Protein AF-A0A1X6P907-F1 (afdb_monomer)

Sequence (282 aa):
MAACKEQLAASRLSLNGIRALQAVAQQEHYPLGRALQRWLSCRLVERLKMCPPSELNKARGSASQAESRTKVTLTIDMVTDKGALDELVQMQSLAYDVPATSSRGKALRTVQFHSPDLLLQALGMAAPLRNWCLSRRFARKDGSTPARVLLEWLCDDQGSTWYVLRRHPTGELVDVAVREDEVFDPLCHAYAHPLVRKTIPVASLLRLMPACPASLRWCPAGVTGILAFDERHTCGKLTLTLPCCVVELATNEVLGLVEAAVDGPVEGAPDSGVSGVVRGGQ

Radius of gyration: 25.06 Å; Cα contacts (8 Å, |Δi|>4): 424; chains: 1; bounding box: 84×68×62 Å

pLDDT: mean 78.09, std 18.72, range [28.62, 97.0]

Secondary structure (DSSP, 8-state):
-HHHHHHHHHHHHHHHHHHHHHHHHHHTSSHHHHHHHHHHHHHHHHHHHSPPPPSTTT-TTSS--S----EEEEEEEEEEEHHHHHHHHHHTT----S-PBPTTSPBPEEEEESSHHHHHHHTT--HHHHHHHHEEE---TTS---EEE--EEEE-TTS-EEEEEEE-TTSSEEEEEE-S---EETTTTEESS--EEEEEEGGG-TT--SS-SEEEEEEE-TT-SS--SSGGG-EEEEEEEEEEEEESSSHHHHHHHHHHHHS-------------------

Nearest PDB structures (foldseek):
  6iez-assembly1_A  TM=1.932E-01  e=4.487E-01  Homo sapiens
  5zyk-assembly1_A  TM=1.519E-01  e=1.889E-01  Homo sapiens
  5zyh-assembly1_A  TM=1.672E-01  e=4.487E-01  Homo sapiens
  2e3r-assembly2_B  TM=1.373E-01  e=1.129E+00  Homo sapiens
  1yox-assembly2_D  TM=2.415E-01  e=6.366E+00  Pseudomonas aeruginosa PAO1

Structure (mmCIF, N/CA/C/O backbone):
data_AF-A0A1X6P907-F1
#
_entry.id   AF-A0A1X6P907-F1
#
loop_
_atom_site.group_PDB
_atom_site.id
_atom_site.type_symbol
_atom_site.label_atom_id
_atom_site.label_alt_id
_atom_site.label_comp_id
_atom_site.label_asym_id
_atom_site.label_entity_id
_atom_site.label_seq_id
_atom_site.pdbx_PDB_ins_code
_atom_site.Cartn_x
_atom_site.Cartn_y
_atom_site.Cartn_z
_atom_site.occupancy
_atom_site.B_iso_or_equiv
_atom_site.auth_seq_id
_atom_site.auth_comp_id
_atom_site.auth_asym_id
_atom_site.auth_atom_id
_atom_site.pdbx_PDB_model_num
ATOM 1 N N . MET A 1 1 ? 60.142 -25.101 -4.392 1.00 56.34 1 MET A N 1
ATOM 2 C CA . MET A 1 1 ? 58.838 -25.117 -3.680 1.00 56.34 1 MET A CA 1
ATOM 3 C C . MET A 1 1 ? 58.289 -23.727 -3.337 1.00 56.34 1 MET A C 1
ATOM 5 O O . MET A 1 1 ? 57.078 -23.571 -3.398 1.00 56.34 1 MET A O 1
ATOM 9 N N . ALA A 1 2 ? 59.118 -22.725 -3.010 1.00 64.81 2 ALA A N 1
ATOM 10 C CA . ALA A 1 2 ? 58.644 -21.368 -2.689 1.00 64.81 2 ALA A CA 1
ATOM 11 C C . ALA A 1 2 ? 57.946 -20.656 -3.871 1.00 64.81 2 ALA A C 1
ATOM 13 O O . ALA A 1 2 ? 56.812 -20.217 -3.720 1.00 64.81 2 ALA A O 1
ATOM 14 N N . ALA A 1 3 ? 58.550 -20.676 -5.066 1.00 62.56 3 ALA A N 1
ATOM 15 C CA . ALA A 1 3 ? 57.991 -20.041 -6.268 1.00 62.56 3 ALA A CA 1
ATOM 16 C C . ALA A 1 3 ? 56.593 -20.568 -6.662 1.00 62.56 3 ALA A C 1
ATOM 18 O O . ALA A 1 3 ? 55.715 -19.807 -7.045 1.00 62.56 3 ALA A O 1
ATOM 19 N N . CYS A 1 4 ? 56.338 -21.870 -6.487 1.00 63.19 4 CYS A N 1
ATOM 20 C CA . CYS A 1 4 ? 55.032 -22.471 -6.783 1.00 63.19 4 CYS A CA 1
ATOM 21 C C . CYS A 1 4 ? 53.936 -21.991 -5.809 1.00 63.19 4 CYS A C 1
ATOM 23 O O . CYS A 1 4 ? 52.797 -21.765 -6.214 1.00 63.19 4 CYS A O 1
ATOM 25 N N . LYS A 1 5 ? 54.279 -21.766 -4.530 1.00 66.75 5 LYS A N 1
ATOM 26 C CA . LYS A 1 5 ? 53.340 -21.213 -3.539 1.00 66.75 5 LYS A CA 1
ATOM 27 C C . LYS A 1 5 ? 53.005 -19.751 -3.831 1.00 66.75 5 LYS A C 1
ATOM 29 O O . LYS A 1 5 ? 51.851 -19.356 -3.696 1.00 66.75 5 LYS A O 1
ATOM 34 N N . GLU A 1 6 ? 53.991 -18.978 -4.268 1.00 72.88 6 GLU A N 1
ATOM 35 C CA . GLU A 1 6 ? 53.828 -17.572 -4.643 1.00 72.88 6 GLU A CA 1
ATOM 36 C C . GLU A 1 6 ? 52.946 -17.420 -5.892 1.00 72.88 6 GLU A C 1
ATOM 38 O O . GLU A 1 6 ? 52.008 -16.625 -5.911 1.00 72.88 6 GLU A O 1
ATOM 43 N N . GLN A 1 7 ? 53.141 -18.288 -6.886 1.00 67.56 7 GLN A N 1
ATOM 44 C CA . GLN A 1 7 ? 52.348 -18.309 -8.117 1.00 67.56 7 GLN A CA 1
ATOM 45 C C . GLN A 1 7 ? 50.889 -18.750 -7.876 1.00 67.56 7 GLN A C 1
ATOM 47 O O . GLN A 1 7 ? 49.958 -18.211 -8.484 1.00 67.56 7 GLN A O 1
ATOM 52 N N . LEU A 1 8 ? 50.657 -19.667 -6.928 1.00 68.75 8 LEU A N 1
ATOM 53 C CA . LEU A 1 8 ? 49.311 -20.037 -6.471 1.00 68.75 8 LEU A CA 1
ATOM 54 C C . LEU A 1 8 ? 48.635 -18.916 -5.663 1.00 68.75 8 LEU A C 1
ATOM 56 O O . LEU A 1 8 ? 47.430 -18.703 -5.811 1.00 68.75 8 LEU A O 1
ATOM 60 N N . ALA A 1 9 ? 49.383 -18.181 -4.836 1.00 69.38 9 ALA A N 1
ATOM 61 C CA . ALA A 1 9 ? 48.865 -17.027 -4.100 1.00 69.38 9 ALA A CA 1
ATOM 62 C C . ALA A 1 9 ? 48.476 -15.878 -5.048 1.00 69.38 9 ALA A C 1
ATOM 64 O O . ALA A 1 9 ? 47.371 -15.346 -4.940 1.00 69.38 9 ALA A O 1
ATOM 65 N N . ALA A 1 10 ? 49.324 -15.571 -6.034 1.00 68.12 10 ALA A N 1
ATOM 66 C CA . ALA A 1 10 ? 49.038 -14.589 -7.079 1.00 68.12 10 ALA A CA 1
ATOM 67 C C . ALA A 1 10 ? 47.803 -14.977 -7.915 1.00 68.12 10 ALA A C 1
ATOM 69 O O . ALA A 1 10 ? 46.933 -14.142 -8.166 1.00 68.12 10 ALA A O 1
ATOM 70 N N . SER A 1 11 ? 47.664 -16.262 -8.265 1.00 64.44 11 SER A N 1
ATOM 71 C CA . SER A 1 11 ? 46.489 -16.771 -8.990 1.00 64.44 11 SER A CA 1
ATOM 72 C C . SER A 1 11 ? 45.198 -16.630 -8.177 1.00 64.44 11 SER A C 1
ATOM 74 O O . SER A 1 11 ? 44.171 -16.231 -8.721 1.00 64.44 11 SER A O 1
ATOM 76 N N . ARG A 1 12 ? 45.236 -16.895 -6.863 1.00 68.44 12 ARG A N 1
ATOM 77 C CA . ARG A 1 12 ? 44.081 -16.704 -5.964 1.00 68.44 12 ARG A CA 1
ATOM 78 C C . ARG A 1 12 ? 43.689 -15.233 -5.827 1.00 68.44 12 ARG A C 1
ATOM 80 O O . ARG A 1 12 ? 42.502 -14.926 -5.858 1.00 68.44 12 ARG A O 1
ATOM 87 N N . LEU A 1 13 ? 44.664 -14.330 -5.712 1.00 70.19 13 LEU A N 1
ATOM 88 C CA . LEU A 1 13 ? 44.417 -12.885 -5.664 1.00 70.19 13 LEU A CA 1
ATOM 89 C C . LEU A 1 13 ? 43.806 -12.369 -6.974 1.00 70.19 13 LEU A C 1
ATOM 91 O O . LEU A 1 13 ? 42.851 -11.599 -6.930 1.00 70.19 13 LEU A O 1
ATOM 95 N N . SER A 1 14 ? 44.282 -12.850 -8.126 1.00 72.56 14 SER A N 1
ATOM 96 C CA . SER A 1 14 ? 43.710 -12.524 -9.439 1.00 72.56 14 SER A CA 1
ATOM 97 C C . SER A 1 14 ? 42.268 -13.032 -9.588 1.00 72.56 14 SER A C 1
ATOM 99 O O . SER A 1 14 ? 41.389 -12.273 -9.989 1.00 72.56 14 SER A O 1
ATOM 101 N N . LEU A 1 15 ? 41.984 -14.273 -9.173 1.00 71.12 15 LEU A N 1
ATOM 102 C CA . LEU A 1 15 ? 40.629 -14.844 -9.178 1.00 71.12 15 LEU A CA 1
ATOM 103 C C . LEU A 1 15 ? 39.671 -14.082 -8.253 1.00 71.12 15 LEU A C 1
ATOM 105 O O . LEU A 1 15 ? 38.519 -13.848 -8.613 1.00 71.12 15 LEU A O 1
ATOM 109 N N . ASN A 1 16 ? 40.149 -13.660 -7.082 1.00 78.06 16 ASN A N 1
ATOM 110 C CA . ASN A 1 16 ? 39.381 -12.818 -6.168 1.00 78.06 16 ASN A CA 1
ATOM 111 C C . ASN A 1 16 ? 39.143 -11.419 -6.754 1.00 78.06 16 ASN A C 1
ATOM 113 O O . ASN A 1 16 ? 38.038 -10.900 -6.630 1.00 78.06 16 ASN A O 1
ATOM 117 N N . GLY A 1 17 ? 40.133 -10.843 -7.441 1.00 73.62 17 GLY A N 1
ATOM 118 C CA . GLY A 1 17 ? 39.995 -9.577 -8.163 1.00 73.62 17 GLY A CA 1
ATOM 119 C C . GLY A 1 17 ? 38.973 -9.656 -9.299 1.00 73.62 17 GLY A C 1
ATOM 120 O O . GLY A 1 17 ? 38.106 -8.796 -9.397 1.00 73.62 17 GLY A O 1
ATOM 121 N N . ILE A 1 18 ? 38.998 -10.723 -10.102 1.00 76.00 18 ILE A N 1
ATOM 122 C CA . ILE A 1 18 ? 38.010 -10.963 -11.166 1.00 76.00 18 ILE A CA 1
ATOM 123 C C . ILE A 1 18 ? 36.613 -11.157 -10.575 1.00 76.00 18 ILE A C 1
ATOM 125 O O . ILE A 1 18 ? 35.660 -10.587 -11.090 1.00 76.00 18 ILE A O 1
ATOM 129 N N . ARG A 1 19 ? 36.473 -11.896 -9.469 1.00 69.88 19 ARG A N 1
ATOM 130 C CA . ARG A 1 19 ? 35.184 -12.047 -8.772 1.00 69.88 19 ARG A CA 1
ATOM 131 C C . ARG A 1 19 ? 34.683 -10.735 -8.177 1.00 69.88 19 ARG A C 1
ATOM 133 O O . ARG A 1 19 ? 33.488 -10.477 -8.235 1.00 69.88 19 ARG A O 1
ATOM 140 N N . ALA A 1 20 ? 35.569 -9.897 -7.642 1.00 71.12 20 ALA A N 1
ATOM 141 C CA . ALA A 1 20 ? 35.214 -8.569 -7.151 1.00 71.12 20 ALA A CA 1
ATOM 142 C C . ALA A 1 20 ? 34.766 -7.652 -8.299 1.00 71.12 20 ALA A C 1
ATOM 144 O O . ALA A 1 20 ? 33.737 -6.996 -8.185 1.00 71.12 20 ALA A O 1
ATOM 145 N N . LEU A 1 21 ? 35.468 -7.669 -9.435 1.00 66.75 21 LEU A N 1
ATOM 146 C CA . LEU A 1 21 ? 35.069 -6.936 -10.640 1.00 66.75 21 LEU A CA 1
ATOM 147 C C . LEU A 1 21 ? 33.757 -7.463 -11.226 1.00 66.75 21 LEU A C 1
ATOM 149 O O . LEU A 1 21 ? 32.920 -6.669 -11.628 1.00 66.75 21 LEU A O 1
ATOM 153 N N . GLN A 1 22 ? 33.536 -8.778 -11.225 1.00 64.38 22 GLN A N 1
ATOM 154 C CA . GLN A 1 22 ? 32.259 -9.377 -11.611 1.00 64.38 22 GLN A CA 1
ATOM 155 C C . GLN A 1 22 ? 31.143 -8.989 -10.640 1.00 64.38 22 GLN A C 1
ATOM 157 O O . GLN A 1 22 ? 30.045 -8.705 -11.093 1.00 64.38 22 GLN A O 1
ATOM 162 N N . ALA A 1 23 ? 31.408 -8.913 -9.335 1.00 60.75 23 ALA A N 1
ATOM 163 C CA . ALA A 1 23 ? 30.437 -8.451 -8.344 1.00 60.75 23 ALA A CA 1
ATOM 164 C C . ALA A 1 23 ? 30.097 -6.958 -8.514 1.00 60.75 23 ALA A C 1
ATOM 166 O O . ALA A 1 23 ? 28.938 -6.576 -8.369 1.00 60.75 23 ALA A O 1
ATOM 167 N N . VAL A 1 24 ? 31.075 -6.123 -8.880 1.00 59.44 24 VAL A N 1
ATOM 168 C CA . VAL A 1 24 ? 30.871 -4.698 -9.201 1.00 59.44 24 VAL A CA 1
ATOM 169 C C . VAL A 1 24 ? 30.151 -4.525 -10.548 1.00 59.44 24 VAL A C 1
ATOM 171 O O . VAL A 1 24 ? 29.204 -3.756 -10.646 1.00 59.44 24 VAL A O 1
ATOM 174 N N . ALA A 1 25 ? 30.500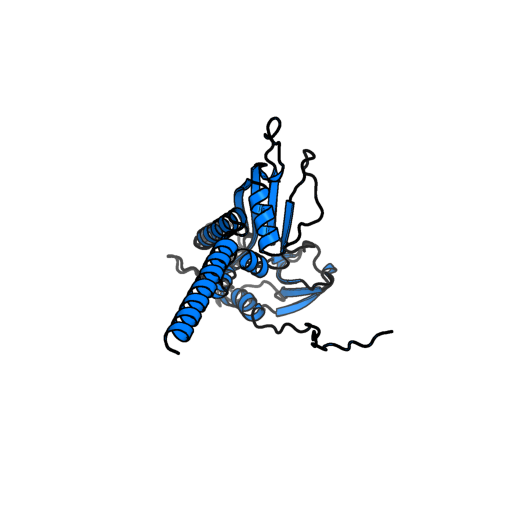 -5.304 -11.571 1.00 57.56 25 ALA A N 1
ATOM 175 C CA . ALA A 1 25 ? 29.781 -5.321 -12.847 1.00 57.56 25 ALA A CA 1
ATOM 176 C C . ALA A 1 25 ? 28.350 -5.880 -12.697 1.00 57.56 25 ALA A C 1
ATOM 178 O O . ALA A 1 25 ? 27.420 -5.445 -13.373 1.00 57.56 25 ALA A O 1
ATOM 179 N N . GLN A 1 26 ? 28.135 -6.814 -11.764 1.00 54.28 26 GLN A N 1
ATOM 180 C CA . GLN A 1 26 ? 26.805 -7.284 -11.371 1.00 54.28 26 GLN A CA 1
ATOM 181 C C . GLN A 1 26 ? 26.021 -6.232 -10.570 1.00 54.28 26 GLN A C 1
ATOM 183 O O . GLN A 1 26 ? 24.797 -6.162 -10.700 1.00 54.28 26 GLN A O 1
ATOM 188 N N . GLN A 1 27 ? 26.695 -5.366 -9.802 1.00 54.88 27 GLN A N 1
ATOM 189 C CA . GLN A 1 27 ? 26.063 -4.204 -9.163 1.00 54.88 27 GLN A CA 1
ATOM 190 C C . GLN A 1 27 ? 25.488 -3.208 -10.183 1.00 54.88 27 GLN A C 1
ATOM 192 O O . GLN A 1 27 ? 24.491 -2.558 -9.871 1.00 54.88 27 GLN A O 1
ATOM 197 N N . GLU A 1 28 ? 26.028 -3.147 -11.405 1.00 61.31 28 GLU A N 1
ATOM 198 C CA . GLU A 1 28 ? 25.508 -2.309 -12.499 1.00 61.31 28 GLU A CA 1
ATOM 199 C C . GLU A 1 28 ? 24.376 -2.952 -13.316 1.00 61.31 28 GLU A C 1
ATOM 201 O O . GLU A 1 28 ? 23.949 -2.399 -14.327 1.00 61.31 28 GLU A O 1
ATOM 206 N N . HIS A 1 29 ? 23.832 -4.099 -12.901 1.00 76.62 29 HIS A N 1
ATOM 207 C CA . HIS A 1 29 ? 22.598 -4.581 -13.521 1.00 76.62 29 HIS A CA 1
ATOM 208 C C . HIS A 1 29 ? 21.430 -3.702 -13.044 1.00 76.62 29 HIS A C 1
ATOM 210 O O . HIS A 1 29 ? 21.179 -3.601 -11.835 1.00 76.62 29 HIS A O 1
ATOM 216 N N . TYR A 1 30 ? 20.733 -3.086 -14.005 1.00 89.06 30 TYR A N 1
ATOM 217 C CA . TYR A 1 30 ? 19.544 -2.237 -13.832 1.00 89.06 30 TYR A CA 1
ATOM 218 C C . TYR A 1 30 ? 19.782 -0.900 -13.092 1.00 89.06 30 TYR A C 1
ATOM 220 O O . TYR A 1 30 ? 19.163 -0.649 -12.049 1.00 89.06 30 TYR A O 1
ATOM 228 N N . PRO A 1 31 ? 20.691 -0.024 -13.568 1.00 90.38 31 PRO A N 1
ATOM 229 C CA . PRO A 1 31 ? 21.026 1.218 -12.871 1.00 90.38 31 PRO A CA 1
ATOM 230 C C . PRO A 1 31 ? 19.837 2.187 -12.765 1.00 90.38 31 PRO A C 1
ATOM 232 O O . PRO A 1 31 ? 19.648 2.810 -11.715 1.00 90.38 31 PRO A O 1
ATOM 235 N N . LEU A 1 32 ? 19.002 2.285 -13.805 1.00 92.38 32 LEU A N 1
ATOM 236 C CA . LEU A 1 32 ? 17.808 3.132 -13.803 1.00 92.38 32 LEU A CA 1
ATOM 237 C C . LEU A 1 32 ? 16.730 2.534 -12.896 1.00 92.38 32 LEU A C 1
ATOM 239 O O . LEU A 1 32 ? 16.127 3.256 -12.101 1.00 92.38 32 LEU A O 1
ATOM 243 N N . GLY A 1 33 ? 16.555 1.209 -12.938 1.00 94.25 33 GLY A N 1
ATOM 244 C CA . GLY A 1 33 ? 15.637 0.486 -12.057 1.00 94.25 33 GLY A CA 1
ATOM 245 C C . GLY A 1 33 ? 15.969 0.678 -10.574 1.00 94.25 33 GLY A C 1
ATOM 246 O O . GLY A 1 33 ? 15.083 0.969 -9.767 1.00 94.25 33 GLY A O 1
ATOM 247 N N . ARG A 1 34 ? 17.253 0.603 -10.200 1.00 93.75 34 ARG A N 1
ATOM 248 C CA . ARG A 1 34 ? 17.719 0.862 -8.823 1.00 93.75 34 ARG A CA 1
ATOM 249 C C . ARG A 1 34 ? 17.546 2.319 -8.408 1.00 93.75 34 ARG A C 1
ATOM 251 O O . ARG A 1 34 ? 17.124 2.586 -7.280 1.00 93.75 34 ARG A O 1
ATOM 258 N N . ALA A 1 35 ? 17.860 3.262 -9.296 1.00 94.12 35 ALA A N 1
ATOM 259 C CA . ALA A 1 35 ? 17.661 4.683 -9.029 1.00 94.12 35 ALA A CA 1
ATOM 260 C C . ALA A 1 35 ? 16.176 4.994 -8.787 1.00 94.12 35 ALA A C 1
ATOM 262 O O . ALA A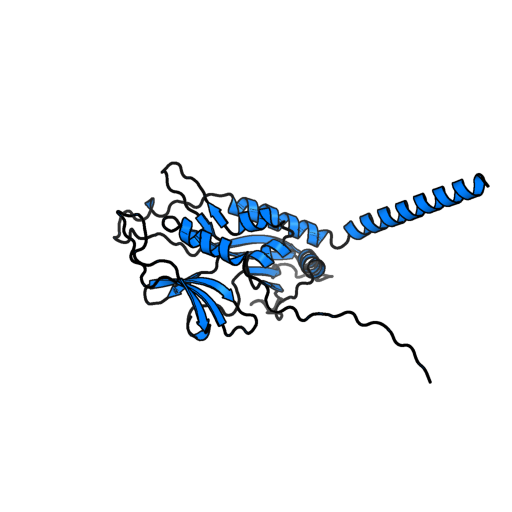 1 35 ? 15.837 5.651 -7.799 1.00 94.12 35 ALA A O 1
ATOM 263 N N . LEU A 1 36 ? 15.290 4.446 -9.625 1.00 95.56 36 LEU A N 1
ATOM 264 C CA . LEU A 1 36 ? 13.843 4.560 -9.480 1.00 95.56 36 LEU A CA 1
ATOM 265 C C . LEU A 1 36 ? 13.356 3.941 -8.164 1.00 95.56 36 LEU A C 1
ATOM 267 O O . LEU A 1 36 ? 12.638 4.592 -7.404 1.00 95.56 36 LEU A O 1
ATOM 271 N N . GLN A 1 37 ? 13.796 2.718 -7.854 1.00 95.88 37 GLN A N 1
ATOM 272 C CA . GLN A 1 37 ? 13.479 2.023 -6.604 1.00 95.88 37 GLN A CA 1
ATOM 273 C C . GLN A 1 37 ? 13.838 2.872 -5.375 1.00 95.88 37 GLN A C 1
ATOM 275 O O . GLN A 1 37 ? 13.035 3.045 -4.450 1.00 95.88 37 GLN A O 1
ATOM 280 N N . ARG A 1 38 ? 15.047 3.443 -5.366 1.00 95.25 38 ARG A N 1
ATOM 281 C CA . ARG A 1 38 ? 15.532 4.262 -4.253 1.00 95.25 38 ARG A CA 1
ATOM 282 C C . ARG A 1 38 ? 14.809 5.601 -4.163 1.00 95.25 38 ARG A C 1
ATOM 284 O O . ARG A 1 38 ? 14.507 6.058 -3.064 1.00 95.25 38 ARG A O 1
ATOM 291 N N . TRP A 1 39 ? 14.487 6.215 -5.297 1.00 96.50 39 TRP A N 1
ATOM 292 C CA . TRP A 1 39 ? 13.695 7.441 -5.314 1.00 96.50 39 TRP A CA 1
ATOM 293 C C . TRP A 1 39 ? 12.295 7.205 -4.738 1.00 96.50 39 TRP A C 1
ATOM 295 O O . TRP A 1 39 ? 11.871 7.935 -3.841 1.00 96.50 39 TRP A O 1
ATOM 305 N N . LEU A 1 40 ? 11.604 6.155 -5.198 1.00 97.00 40 LEU A N 1
ATOM 306 C CA . LEU A 1 40 ? 10.256 5.805 -4.744 1.00 97.00 40 LEU A CA 1
ATOM 307 C C . LEU A 1 40 ? 10.235 5.499 -3.246 1.00 97.00 40 LEU A C 1
ATOM 309 O O . LEU A 1 40 ? 9.379 6.022 -2.533 1.00 97.00 40 LEU A O 1
ATOM 313 N N . SER A 1 41 ? 11.197 4.715 -2.750 1.00 96.50 41 SER A N 1
ATOM 314 C CA . SER A 1 41 ? 11.283 4.395 -1.322 1.00 96.50 41 SER A CA 1
ATOM 315 C C . SER A 1 41 ? 11.545 5.634 -0.461 1.00 96.50 41 SER A C 1
ATOM 317 O O . SER A 1 41 ? 10.835 5.847 0.523 1.00 96.50 41 SER A O 1
ATOM 319 N N . CYS A 1 42 ? 12.483 6.503 -0.851 1.00 96.19 42 CYS A N 1
ATOM 320 C CA . CYS A 1 42 ? 12.744 7.761 -0.148 1.00 96.19 42 CYS A CA 1
ATOM 321 C C . CYS A 1 42 ? 11.509 8.671 -0.119 1.00 96.19 42 CYS A C 1
ATOM 323 O O . CYS A 1 42 ? 11.113 9.137 0.950 1.00 96.19 42 CYS A O 1
ATOM 325 N N . ARG A 1 43 ? 10.858 8.886 -1.270 1.00 95.94 43 ARG A N 1
ATOM 326 C CA . ARG A 1 43 ? 9.655 9.727 -1.355 1.00 95.94 43 ARG A CA 1
ATOM 327 C C . ARG A 1 43 ? 8.488 9.161 -0.567 1.00 95.94 43 ARG A C 1
ATOM 329 O O . ARG A 1 43 ? 7.752 9.923 0.058 1.00 95.94 43 ARG A O 1
ATOM 336 N N . LEU A 1 44 ? 8.329 7.843 -0.563 1.00 95.00 44 LEU A N 1
ATOM 337 C CA . LEU A 1 44 ? 7.305 7.186 0.235 1.00 95.00 44 LEU A CA 1
ATOM 338 C C . LEU A 1 44 ? 7.541 7.405 1.722 1.00 95.00 44 LEU A C 1
ATOM 340 O O . LEU A 1 44 ? 6.633 7.850 2.420 1.00 95.00 44 LEU A O 1
ATOM 344 N N . VAL A 1 45 ? 8.770 7.206 2.189 1.00 95.12 45 VAL A N 1
ATOM 345 C CA . VAL A 1 45 ? 9.134 7.476 3.580 1.00 95.12 45 VAL A CA 1
ATOM 346 C C . VAL A 1 45 ? 8.903 8.946 3.936 1.00 95.12 45 VAL A C 1
ATOM 348 O O . VAL A 1 45 ? 8.323 9.224 4.981 1.00 95.12 45 VAL A O 1
ATOM 351 N N . GLU A 1 46 ? 9.293 9.896 3.085 1.00 93.88 46 GLU A N 1
ATOM 352 C CA . GLU A 1 46 ? 9.024 11.327 3.298 1.00 93.88 46 GLU A CA 1
ATOM 353 C C . GLU A 1 46 ? 7.527 11.617 3.451 1.00 93.88 46 GLU A C 1
ATOM 355 O O . GLU A 1 46 ? 7.120 12.291 4.398 1.00 93.88 46 GLU A O 1
ATOM 360 N N . ARG A 1 47 ? 6.684 11.063 2.571 1.00 91.12 47 ARG A N 1
ATOM 361 C CA . ARG A 1 47 ? 5.226 11.232 2.657 1.00 91.12 47 ARG A CA 1
ATOM 362 C C . ARG A 1 47 ? 4.649 10.589 3.910 1.00 91.12 47 ARG A C 1
ATOM 364 O O . ARG A 1 47 ? 3.833 11.204 4.596 1.00 91.12 47 ARG A O 1
ATOM 371 N N . LEU A 1 48 ? 5.117 9.394 4.258 1.00 91.50 48 LEU A N 1
ATOM 372 C CA . LEU A 1 48 ? 4.692 8.690 5.462 1.00 91.50 48 LEU A CA 1
ATOM 373 C C . LEU A 1 48 ? 5.194 9.368 6.745 1.00 91.50 48 LEU A C 1
ATOM 375 O O . LEU A 1 48 ? 4.602 9.156 7.803 1.00 91.50 48 LEU A O 1
ATOM 379 N N . LYS A 1 49 ? 6.218 10.236 6.667 1.00 91.06 49 LYS A N 1
ATOM 380 C CA . LYS A 1 49 ? 6.696 11.045 7.799 1.00 91.06 49 LYS A CA 1
ATOM 381 C C . LYS A 1 49 ? 5.773 12.150 8.253 1.00 91.06 49 LYS A C 1
ATOM 383 O O . LYS A 1 49 ? 5.814 12.503 9.431 1.00 91.06 49 LYS A O 1
ATOM 388 N N . MET A 1 50 ? 4.925 12.639 7.366 1.00 89.19 50 MET A N 1
ATOM 389 C CA . MET A 1 50 ? 4.049 13.753 7.681 1.00 89.19 50 MET A CA 1
ATOM 390 C C . MET A 1 50 ? 2.871 13.283 8.530 1.00 89.19 50 MET A C 1
ATOM 392 O O . MET A 1 50 ? 2.099 12.418 8.101 1.00 89.19 50 MET A O 1
ATOM 396 N N . CYS A 1 51 ? 2.737 13.864 9.726 1.00 86.69 51 CYS A N 1
ATOM 397 C CA . CYS A 1 51 ? 1.587 13.646 10.599 1.00 86.69 51 CYS A CA 1
ATOM 398 C C . CYS A 1 51 ? 0.307 14.082 9.864 1.00 86.69 51 CYS A C 1
ATOM 400 O O . CYS A 1 51 ? 0.290 15.183 9.305 1.00 86.69 51 CYS A O 1
ATOM 402 N N . PRO A 1 52 ? -0.739 13.237 9.802 1.00 83.94 52 PRO A N 1
ATOM 403 C CA . PRO A 1 52 ? -1.991 13.620 9.159 1.00 83.94 52 PRO A CA 1
ATOM 404 C C . PRO A 1 52 ? -2.641 14.813 9.886 1.00 83.94 52 PRO A C 1
ATOM 406 O O . PRO A 1 52 ? -2.476 14.936 11.106 1.00 83.94 52 PRO A O 1
ATOM 409 N N . PRO A 1 53 ? -3.383 15.686 9.178 1.00 78.62 53 PRO A N 1
ATOM 410 C CA . PRO A 1 53 ? -4.144 16.759 9.814 1.00 78.62 53 PRO A CA 1
ATOM 411 C C . PRO A 1 53 ? -5.226 16.183 10.735 1.00 78.62 53 PRO A C 1
ATOM 413 O O . PRO A 1 53 ? -5.726 15.089 10.485 1.00 78.62 53 PRO A O 1
ATOM 416 N N . SER A 1 54 ? -5.556 16.910 11.806 1.00 72.12 54 SER A N 1
ATOM 417 C CA . SER A 1 54 ? -6.675 16.551 12.682 1.00 72.12 54 SER A CA 1
ATOM 418 C C . SER A 1 54 ? -7.981 16.860 11.972 1.00 72.12 54 SER A C 1
ATOM 420 O O . SER A 1 54 ? -8.220 18.003 11.572 1.00 72.12 54 SER A O 1
ATOM 422 N N . GLU A 1 55 ? -8.814 15.844 11.812 1.00 66.25 55 GLU A N 1
ATOM 423 C CA . GLU A 1 55 ? -10.149 16.006 11.247 1.00 66.25 55 GLU A CA 1
ATOM 424 C C . GLU A 1 55 ? -11.210 16.179 12.354 1.00 66.25 55 GLU A C 1
ATOM 426 O O . GLU A 1 55 ? -12.243 16.803 12.114 1.00 66.25 55 GLU A O 1
ATOM 431 N N . LEU A 1 56 ? -10.903 15.775 13.600 1.00 57.16 56 LEU A N 1
ATOM 432 C CA . LEU A 1 56 ? -11.704 16.060 14.804 1.00 57.16 56 LEU A CA 1
ATOM 433 C C . LEU A 1 56 ? -12.042 17.555 14.953 1.00 57.16 56 LEU A C 1
ATOM 435 O O . LEU A 1 56 ? -13.148 17.913 15.348 1.00 57.16 56 LEU A O 1
ATOM 439 N N . ASN A 1 57 ? -11.114 18.444 14.584 1.00 49.12 57 ASN A N 1
ATOM 440 C CA . ASN A 1 57 ? -11.304 19.893 14.707 1.00 49.12 57 ASN A CA 1
ATOM 441 C C . ASN A 1 57 ? -12.124 20.525 13.566 1.00 49.12 57 ASN A C 1
ATOM 443 O O .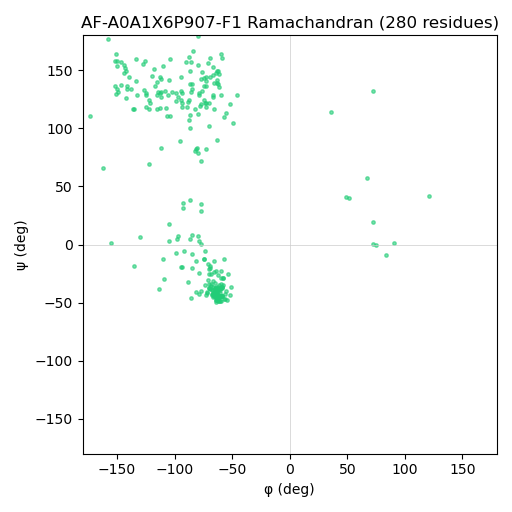 ASN A 1 57 ? -12.565 21.667 13.704 1.00 49.12 57 ASN A O 1
ATOM 447 N N . LYS A 1 58 ? -12.340 19.824 12.443 1.00 52.12 58 LYS A N 1
ATOM 448 C CA . LYS A 1 58 ? -13.134 20.347 11.315 1.00 52.12 58 LYS A CA 1
ATOM 449 C C . LYS A 1 58 ? -14.639 20.113 11.487 1.00 52.12 58 LYS A C 1
ATOM 451 O O . LYS A 1 58 ? -15.433 20.841 10.901 1.00 52.12 58 LYS A O 1
ATOM 456 N N . ALA A 1 59 ? -15.044 19.161 12.328 1.00 48.00 59 ALA A N 1
ATOM 457 C CA . ALA A 1 59 ? -16.438 18.763 12.537 1.00 48.00 59 ALA A CA 1
ATOM 458 C C . ALA A 1 59 ? -17.186 19.603 13.599 1.00 48.00 59 ALA A C 1
ATOM 460 O O . ALA A 1 59 ? -17.998 19.078 14.359 1.00 48.00 59 ALA A O 1
ATOM 461 N N . ARG A 1 60 ? -16.959 20.923 13.679 1.00 39.75 60 ARG A N 1
ATOM 462 C CA . ARG A 1 60 ? -17.599 21.795 14.692 1.00 39.75 60 ARG A CA 1
ATOM 463 C C . ARG A 1 60 ? -19.072 22.147 14.393 1.00 39.75 60 ARG A C 1
ATOM 465 O O . ARG A 1 60 ? -19.529 23.215 14.785 1.00 39.75 60 ARG A O 1
ATOM 472 N N . GLY A 1 61 ? -19.812 21.276 13.699 1.00 36.97 61 GLY A N 1
ATOM 473 C CA . GLY A 1 61 ? -21.176 21.576 13.243 1.00 36.97 61 GLY A CA 1
ATOM 474 C C . GLY A 1 61 ? -22.121 20.399 12.981 1.00 36.97 61 GLY A C 1
ATOM 475 O O . GLY A 1 61 ? -23.258 20.647 12.598 1.00 36.97 61 GLY A O 1
ATOM 476 N N . SER A 1 62 ? -21.728 19.140 13.193 1.00 34.47 62 SER A N 1
ATOM 477 C CA . SER A 1 62 ? -22.649 18.007 13.007 1.00 34.47 62 SER A CA 1
ATOM 478 C C . SER A 1 62 ? -22.317 16.852 13.945 1.00 34.47 62 SER A C 1
ATOM 480 O O . SER A 1 62 ? -21.164 16.439 14.052 1.00 34.47 62 SER A O 1
ATOM 482 N N . ALA A 1 63 ? -23.342 16.346 14.630 1.00 34.94 63 ALA A N 1
ATOM 483 C CA . ALA A 1 63 ? -23.281 15.227 15.559 1.00 34.94 63 ALA A CA 1
ATOM 484 C C . ALA A 1 63 ? -22.874 13.926 14.843 1.00 34.94 63 ALA A C 1
ATOM 486 O O . ALA A 1 63 ? -23.707 13.197 14.325 1.00 34.94 63 ALA A O 1
ATOM 487 N N . SER A 1 64 ? -21.569 13.676 14.792 1.00 39.25 64 SER A N 1
ATOM 488 C CA . SER A 1 64 ? -20.941 12.387 14.492 1.00 39.25 64 SER A CA 1
ATOM 489 C C . SER A 1 64 ? -19.491 12.476 14.975 1.00 39.25 64 SER A C 1
ATOM 491 O O . SER A 1 64 ? -18.551 12.534 14.189 1.00 39.25 64 SER A O 1
ATOM 493 N N . GLN A 1 65 ? -19.306 12.602 16.294 1.00 41.38 65 GLN A N 1
ATOM 494 C CA . GLN A 1 65 ? -17.978 12.645 16.929 1.00 41.38 65 GLN A CA 1
ATOM 495 C C . GLN A 1 65 ? -17.280 11.273 16.965 1.00 41.38 65 GLN A C 1
ATOM 497 O O . GLN A 1 65 ? -16.115 11.189 17.352 1.00 41.38 65 GLN A O 1
ATOM 502 N N . ALA A 1 66 ? -17.959 10.208 16.538 1.00 42.00 66 ALA A N 1
ATOM 503 C CA . ALA A 1 66 ? -17.374 8.888 16.375 1.00 42.00 66 ALA A CA 1
ATOM 504 C C . ALA A 1 66 ? -16.620 8.839 15.038 1.00 42.00 66 ALA A C 1
ATOM 506 O O . ALA A 1 66 ? -17.142 8.414 14.019 1.00 42.00 66 ALA A O 1
ATOM 507 N N . GLU A 1 67 ? -15.387 9.342 15.085 1.00 50.41 67 GLU A N 1
ATOM 508 C CA . GLU A 1 67 ? -14.346 9.241 14.063 1.00 50.41 67 GLU A CA 1
ATOM 509 C C . GLU A 1 67 ? -14.475 10.044 12.774 1.00 50.41 67 GLU A C 1
ATOM 511 O O . GLU A 1 67 ? -15.402 9.936 11.981 1.00 50.41 67 GLU A O 1
ATOM 516 N N . SER A 1 68 ? -13.367 10.703 12.450 1.00 51.03 68 SER A N 1
ATOM 517 C CA . SER A 1 68 ? -13.042 10.979 11.063 1.00 51.03 68 SER A CA 1
ATOM 518 C C . SER A 1 68 ? -12.095 9.903 10.525 1.00 51.03 68 SER A C 1
ATOM 520 O O . SER A 1 68 ? -10.873 10.054 10.575 1.00 51.03 68 SER A O 1
ATOM 522 N N . ARG A 1 69 ? -12.646 8.814 9.977 1.00 59.97 69 ARG A N 1
ATOM 523 C CA . ARG A 1 69 ? -11.891 7.870 9.136 1.00 59.97 69 ARG A CA 1
ATOM 524 C C . ARG A 1 69 ? -11.912 8.375 7.689 1.00 59.97 69 ARG A C 1
ATOM 526 O O . ARG A 1 69 ? -12.884 8.186 6.964 1.00 59.97 69 ARG A O 1
ATOM 533 N N . THR A 1 70 ? -10.834 9.010 7.232 1.00 57.47 70 THR A N 1
ATOM 534 C CA . THR A 1 70 ? -10.728 9.445 5.827 1.00 57.47 70 THR A CA 1
ATOM 535 C C . THR A 1 70 ? -10.123 8.323 4.989 1.00 57.47 70 THR A C 1
ATOM 537 O O . THR A 1 70 ? -9.011 7.866 5.271 1.00 57.47 70 THR A O 1
ATOM 540 N N . LYS A 1 71 ? -10.826 7.865 3.940 1.00 62.19 71 LYS A N 1
ATOM 541 C CA . LYS A 1 71 ? -10.249 6.926 2.966 1.00 62.19 71 LYS A CA 1
ATOM 542 C C . LYS A 1 71 ? -9.206 7.691 2.168 1.00 62.19 71 LYS A C 1
ATOM 544 O O . LYS A 1 71 ? -9.545 8.485 1.295 1.00 62.19 71 LYS A O 1
ATOM 549 N N . VAL A 1 72 ? -7.937 7.479 2.499 1.00 66.62 72 VAL A N 1
ATOM 550 C CA . VAL A 1 72 ? -6.827 8.150 1.831 1.00 66.62 72 VAL A CA 1
ATOM 551 C C . VAL A 1 72 ? -6.139 7.128 0.950 1.00 66.62 72 VAL A C 1
ATOM 553 O O . VAL A 1 72 ? -5.483 6.212 1.422 1.00 66.62 72 VAL A O 1
ATOM 556 N N . THR A 1 73 ? -6.251 7.281 -0.359 1.00 82.50 73 THR A N 1
ATOM 557 C CA . THR A 1 73 ? -5.310 6.614 -1.253 1.00 82.50 73 THR A CA 1
ATOM 558 C C . THR A 1 73 ? -4.016 7.419 -1.232 1.00 82.50 73 THR A C 1
ATOM 560 O O . THR A 1 73 ? -4.017 8.604 -1.567 1.00 82.50 73 THR A O 1
ATOM 563 N N . LEU A 1 74 ? -2.912 6.808 -0.802 1.00 89.81 74 LEU A N 1
ATOM 564 C CA . LEU A 1 74 ? -1.617 7.475 -0.822 1.00 89.81 74 LEU A CA 1
ATOM 565 C C . LEU A 1 74 ? -1.022 7.347 -2.223 1.00 89.81 74 LEU A C 1
ATOM 567 O O . LEU A 1 74 ? -0.730 6.242 -2.678 1.00 89.81 74 LEU A O 1
ATOM 571 N N . THR A 1 75 ? -0.843 8.486 -2.892 1.00 92.81 75 THR A N 1
ATOM 572 C CA . THR A 1 75 ? -0.287 8.549 -4.246 1.00 92.81 75 THR A CA 1
ATOM 573 C C . THR A 1 75 ? 1.025 9.322 -4.286 1.00 92.81 75 THR A C 1
ATOM 575 O O . THR A 1 75 ? 1.161 10.403 -3.697 1.00 92.81 75 THR A O 1
ATOM 578 N N . ILE A 1 76 ? 1.996 8.788 -5.023 1.00 93.75 76 ILE A N 1
ATOM 579 C CA . ILE A 1 76 ? 3.267 9.452 -5.317 1.00 93.75 76 ILE A CA 1
ATOM 580 C C . ILE A 1 76 ? 3.436 9.481 -6.822 1.00 93.75 76 ILE A C 1
ATOM 582 O O . ILE A 1 76 ? 3.518 8.439 -7.465 1.00 93.75 76 ILE A O 1
ATOM 586 N N . ASP A 1 77 ? 3.495 10.693 -7.354 1.00 94.62 77 ASP A N 1
ATOM 587 C CA . ASP A 1 77 ? 3.638 10.940 -8.776 1.00 94.62 77 ASP A CA 1
ATOM 588 C C . ASP A 1 77 ? 5.058 11.384 -9.104 1.00 94.62 77 ASP A C 1
ATOM 590 O O . ASP A 1 77 ? 5.660 12.180 -8.376 1.00 94.62 77 ASP A O 1
ATOM 594 N N . MET A 1 78 ? 5.562 10.915 -10.239 1.00 93.62 78 MET A N 1
ATOM 595 C CA . MET A 1 78 ? 6.818 11.377 -10.806 1.00 93.62 78 MET A CA 1
ATOM 596 C C . MET A 1 78 ? 6.831 11.271 -12.322 1.00 93.62 78 MET A C 1
ATOM 598 O O . MET A 1 78 ? 6.033 10.552 -12.921 1.00 93.62 78 MET A O 1
ATOM 602 N N . VAL A 1 79 ? 7.780 11.968 -12.934 1.00 92.19 79 VAL A N 1
ATOM 603 C CA . VAL A 1 79 ? 8.125 11.760 -14.337 1.00 92.19 79 VAL A CA 1
ATOM 604 C C . VAL A 1 79 ? 9.283 10.776 -14.394 1.00 92.19 79 VAL A C 1
ATOM 606 O O . VAL A 1 79 ? 10.268 10.945 -13.680 1.00 92.19 79 VAL A O 1
ATOM 609 N N . THR A 1 80 ? 9.147 9.751 -15.225 1.00 91.44 80 THR A N 1
ATOM 610 C CA . THR A 1 80 ? 10.195 8.763 -15.487 1.00 91.44 80 THR A CA 1
ATOM 611 C C . THR A 1 80 ? 10.049 8.235 -16.907 1.00 91.44 80 THR A C 1
ATOM 613 O O . THR A 1 80 ? 8.953 8.236 -17.483 1.00 91.44 80 THR A O 1
ATOM 616 N N . ASP A 1 81 ? 11.151 7.784 -17.479 1.00 90.00 81 ASP A N 1
ATOM 617 C CA . ASP A 1 81 ? 11.157 7.004 -18.705 1.00 90.00 81 ASP A CA 1
ATOM 618 C C . ASP A 1 81 ? 10.603 5.590 -18.468 1.00 90.00 81 ASP A C 1
ATOM 620 O O . ASP A 1 81 ? 10.596 5.075 -17.345 1.00 90.00 81 ASP A O 1
ATOM 624 N N . LYS A 1 82 ? 10.099 4.975 -19.540 1.00 90.44 82 LYS A N 1
ATOM 625 C CA . LYS A 1 82 ? 9.600 3.595 -19.535 1.00 90.44 82 LYS A CA 1
ATOM 626 C C . LYS A 1 82 ? 10.710 2.605 -19.154 1.00 90.44 82 LYS A C 1
ATOM 628 O O . LYS A 1 82 ? 10.449 1.682 -18.391 1.00 90.44 82 LYS A O 1
ATOM 633 N N . GLY A 1 83 ? 11.936 2.833 -19.627 1.00 91.31 83 GLY A N 1
ATOM 634 C CA . GLY A 1 83 ? 13.100 1.977 -19.410 1.00 91.31 83 GLY A CA 1
ATOM 635 C C . GLY A 1 83 ? 13.431 1.790 -17.933 1.00 91.31 83 GLY A C 1
ATOM 636 O O . GLY A 1 83 ? 13.609 0.660 -17.496 1.00 91.31 83 GLY A O 1
ATOM 637 N N . ALA A 1 84 ? 13.410 2.857 -17.134 1.00 94.00 84 ALA A N 1
ATOM 638 C CA . ALA A 1 84 ? 13.593 2.758 -15.685 1.00 94.00 84 ALA A CA 1
ATOM 639 C C . ALA A 1 84 ? 12.548 1.855 -15.001 1.00 94.00 84 ALA A C 1
ATOM 641 O O . ALA A 1 84 ? 12.878 1.118 -14.068 1.00 94.00 84 ALA A O 1
ATOM 642 N N . LEU A 1 85 ? 11.289 1.887 -15.460 1.00 95.12 85 LEU A N 1
ATOM 643 C CA . LEU A 1 85 ? 10.252 0.988 -14.951 1.00 95.12 85 LEU A CA 1
ATOM 644 C C . LEU A 1 85 ? 10.459 -0.451 -15.441 1.00 95.12 85 LEU A C 1
ATOM 646 O O . LEU A 1 85 ? 10.308 -1.368 -14.639 1.00 95.12 85 LEU A O 1
ATOM 650 N N . ASP A 1 86 ? 10.795 -0.648 -16.717 1.00 94.12 86 ASP A N 1
ATOM 651 C CA . ASP A 1 86 ? 11.079 -1.970 -17.294 1.00 94.12 86 ASP A CA 1
ATOM 652 C C . ASP A 1 86 ? 12.252 -2.640 -16.543 1.00 94.12 86 ASP A C 1
ATOM 654 O O . ASP A 1 86 ? 12.151 -3.793 -16.123 1.00 94.12 86 ASP A O 1
ATOM 658 N N . GLU A 1 87 ? 13.324 -1.888 -16.268 1.00 95.06 87 GLU A N 1
ATOM 659 C CA . GLU A 1 87 ? 14.461 -2.336 -15.459 1.00 95.06 87 GLU A CA 1
ATOM 660 C C . GLU A 1 87 ? 14.057 -2.700 -14.023 1.00 95.06 87 GLU A C 1
ATOM 662 O O . GLU A 1 87 ? 14.497 -3.723 -13.503 1.00 95.06 87 GLU A O 1
ATOM 667 N N . LEU A 1 88 ? 13.212 -1.893 -13.366 1.00 95.25 88 LEU A N 1
ATOM 668 C CA . LEU A 1 88 ? 12.703 -2.194 -12.021 1.00 95.25 88 LEU A CA 1
ATOM 669 C C . LEU A 1 88 ? 11.886 -3.493 -12.010 1.00 95.25 88 LEU A C 1
ATOM 671 O O . LEU A 1 88 ? 12.059 -4.325 -11.118 1.00 95.25 88 LEU A O 1
ATOM 675 N N . VAL A 1 89 ? 11.009 -3.667 -13.000 1.00 95.00 89 VAL A N 1
ATOM 676 C CA . VAL A 1 89 ? 10.166 -4.858 -13.152 1.00 95.00 89 VAL A CA 1
ATOM 677 C C . VAL A 1 89 ? 11.022 -6.096 -13.370 1.00 95.00 89 VAL A C 1
ATOM 679 O O . VAL A 1 89 ? 10.833 -7.091 -12.673 1.00 95.00 89 VAL A O 1
ATOM 682 N N . GLN A 1 90 ? 12.023 -6.016 -14.245 1.00 94.25 90 GLN A N 1
ATOM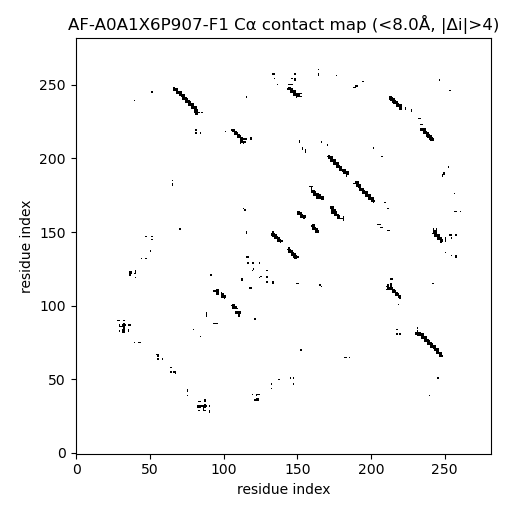 683 C CA . GLN A 1 90 ? 12.949 -7.115 -14.491 1.00 94.25 90 GLN A CA 1
ATOM 684 C C . GLN A 1 90 ? 13.813 -7.426 -13.260 1.00 94.25 90 GLN A C 1
ATOM 686 O O . GLN A 1 90 ? 13.943 -8.586 -12.872 1.00 94.25 90 GLN A O 1
ATOM 691 N N . MET A 1 91 ? 14.347 -6.396 -12.596 1.00 94.12 91 MET A N 1
ATOM 692 C CA . MET A 1 91 ? 15.155 -6.530 -11.380 1.00 94.12 91 MET A CA 1
ATOM 693 C C . MET A 1 91 ? 14.395 -7.234 -10.248 1.00 94.12 91 MET A C 1
ATOM 695 O O . MET A 1 91 ? 14.998 -7.976 -9.478 1.00 94.12 91 MET A O 1
ATOM 699 N N . GLN A 1 92 ? 13.089 -6.992 -10.128 1.00 93.94 92 GLN A N 1
ATOM 700 C CA . GLN A 1 92 ? 12.235 -7.564 -9.083 1.00 93.94 92 GLN A CA 1
ATOM 701 C C . GLN A 1 92 ? 11.456 -8.806 -9.546 1.00 93.94 92 GLN A C 1
ATOM 703 O O . GLN A 1 92 ? 10.650 -9.329 -8.782 1.00 93.94 92 GLN A O 1
ATOM 708 N N . SER A 1 93 ? 11.696 -9.295 -10.772 1.00 93.12 93 SER A N 1
ATOM 709 C CA . SER A 1 93 ? 10.949 -10.412 -11.378 1.00 93.12 93 SER A CA 1
ATOM 710 C C . SER A 1 93 ? 9.425 -10.217 -11.325 1.00 93.12 93 SER A C 1
ATOM 712 O O . SER A 1 93 ? 8.669 -11.144 -11.042 1.00 93.12 93 SER A O 1
ATOM 714 N N . LEU A 1 94 ? 8.977 -8.983 -11.559 1.00 93.94 94 LEU A N 1
ATOM 715 C CA . LEU A 1 94 ? 7.566 -8.607 -11.564 1.00 93.94 94 LEU A CA 1
ATOM 716 C C . LEU A 1 94 ? 6.960 -8.831 -12.953 1.00 93.94 94 LEU A C 1
ATOM 718 O O . LEU A 1 94 ? 7.665 -8.892 -13.961 1.00 93.94 94 LEU A O 1
ATOM 722 N N . ALA A 1 95 ? 5.634 -8.898 -13.006 1.00 91.75 95 ALA A N 1
ATOM 723 C CA . ALA A 1 95 ? 4.882 -8.935 -14.250 1.00 91.75 95 ALA A CA 1
ATOM 724 C C . ALA A 1 95 ? 4.076 -7.645 -14.416 1.00 91.75 95 ALA A C 1
ATOM 726 O O . ALA A 1 95 ? 3.562 -7.086 -13.445 1.00 91.75 95 ALA A O 1
ATOM 727 N N . TYR A 1 96 ? 3.953 -7.185 -15.659 1.00 91.44 96 TYR A N 1
ATOM 728 C CA . TYR A 1 96 ? 2.920 -6.215 -15.992 1.00 91.44 96 TYR A CA 1
ATOM 729 C C . TYR A 1 96 ? 1.565 -6.910 -16.049 1.00 91.44 96 TYR A C 1
ATOM 731 O O . TYR A 1 96 ? 1.451 -8.020 -16.570 1.00 91.44 96 TYR A O 1
ATOM 739 N N . ASP A 1 97 ? 0.536 -6.208 -15.593 1.00 85.50 97 ASP A N 1
ATOM 740 C CA . ASP A 1 97 ? -0.836 -6.539 -15.942 1.00 85.50 97 ASP A CA 1
ATOM 741 C C . ASP A 1 97 ? -1.021 -6.491 -17.461 1.00 85.50 97 ASP A C 1
ATOM 743 O O . ASP A 1 97 ? -0.265 -5.830 -18.188 1.00 85.50 97 ASP A O 1
ATOM 747 N N . VAL A 1 98 ? -2.083 -7.150 -17.932 1.00 72.81 98 VAL A N 1
ATOM 748 C CA . VAL A 1 98 ? -2.485 -7.136 -19.342 1.00 72.81 98 VAL A CA 1
ATOM 749 C C . VAL A 1 98 ? -2.442 -5.696 -19.882 1.00 72.81 98 VAL A C 1
ATOM 751 O O . VAL A 1 98 ? -3.021 -4.797 -19.260 1.00 72.81 98 VAL A O 1
ATOM 754 N N . PRO A 1 99 ? -1.764 -5.443 -21.021 1.00 64.19 99 PRO A N 1
ATOM 755 C CA . PRO A 1 99 ? -1.595 -4.096 -21.545 1.00 64.19 99 PRO A CA 1
ATOM 756 C C . PRO A 1 99 ? -2.942 -3.414 -21.787 1.00 64.19 99 PRO A C 1
ATOM 758 O O . PRO A 1 99 ? -3.671 -3.751 -22.716 1.00 64.19 99 PRO A O 1
ATOM 761 N N . ALA A 1 100 ? -3.259 -2.411 -20.973 1.00 62.81 100 ALA A N 1
ATOM 762 C CA . ALA A 1 100 ? -4.372 -1.514 -21.240 1.00 62.81 100 ALA A CA 1
ATOM 763 C C . ALA A 1 100 ? -3.898 -0.371 -22.147 1.00 62.81 100 ALA A C 1
ATOM 765 O O . ALA A 1 100 ? -2.821 0.198 -21.951 1.00 62.81 100 ALA A O 1
ATOM 766 N N . THR A 1 101 ? -4.700 0.018 -23.132 1.00 63.28 101 THR A N 1
ATOM 767 C CA . THR A 1 101 ? -4.464 1.252 -23.887 1.00 63.28 101 THR A CA 1
ATOM 768 C C . THR A 1 101 ? -5.078 2.428 -23.139 1.00 63.28 101 THR A C 1
ATOM 770 O O . THR A 1 101 ? -6.216 2.368 -22.680 1.00 63.28 101 THR A O 1
ATOM 773 N N . SER A 1 102 ? -4.336 3.525 -23.015 1.00 65.69 102 SER A N 1
ATOM 774 C CA . SER A 1 102 ? -4.898 4.801 -22.571 1.00 65.69 102 SER A CA 1
ATOM 775 C C . SER A 1 102 ? -5.998 5.269 -23.527 1.00 65.69 102 SER A C 1
ATOM 777 O O . SER A 1 102 ? -6.051 4.850 -24.682 1.00 65.69 102 SER A O 1
ATOM 779 N N . SER A 1 103 ? -6.817 6.228 -23.087 1.00 59.41 103 SER A N 1
ATOM 780 C CA . SER A 1 103 ? -7.840 6.874 -23.926 1.00 59.41 103 SER A CA 1
ATOM 781 C C . SER A 1 103 ? -7.288 7.529 -25.202 1.00 59.41 103 SER A C 1
ATOM 783 O O . SER A 1 103 ? -8.053 7.885 -26.089 1.00 59.41 103 SER A O 1
ATOM 785 N N . ARG A 1 104 ? -5.961 7.680 -25.312 1.00 62.47 104 ARG A N 1
ATOM 786 C CA . ARG A 1 104 ? -5.250 8.213 -26.483 1.00 62.47 104 ARG A CA 1
ATOM 787 C C . ARG A 1 104 ? -4.543 7.126 -27.305 1.00 62.47 104 ARG A C 1
ATOM 789 O O . ARG A 1 104 ? -3.604 7.435 -28.029 1.00 62.47 104 ARG A O 1
ATOM 796 N N . GLY A 1 105 ? -4.908 5.855 -27.124 1.00 63.88 105 GLY A N 1
ATOM 797 C CA . GLY A 1 105 ? -4.344 4.715 -27.856 1.00 63.88 105 GLY A CA 1
ATOM 798 C C . GLY A 1 105 ? -2.914 4.327 -27.462 1.00 63.88 105 GLY A C 1
ATOM 799 O O . GLY A 1 105 ? -2.368 3.375 -28.007 1.00 63.88 105 GLY A O 1
ATOM 800 N N . LYS A 1 106 ? -2.286 5.024 -26.504 1.00 71.31 106 LYS A N 1
ATOM 801 C CA . LYS A 1 106 ? -0.923 4.701 -26.055 1.00 71.31 106 LYS A CA 1
ATOM 802 C C . LYS A 1 106 ? -0.938 3.618 -24.981 1.00 71.31 106 LYS A C 1
ATOM 804 O O . LYS A 1 106 ? -1.762 3.696 -24.067 1.00 71.31 106 LYS A O 1
ATOM 809 N N . ALA A 1 107 ? -0.014 2.664 -25.055 1.00 75.81 107 ALA A N 1
ATOM 810 C CA . ALA A 1 107 ? 0.048 1.545 -24.123 1.00 75.81 107 ALA A CA 1
ATOM 811 C C . ALA A 1 107 ? 0.411 2.004 -22.698 1.00 75.81 107 ALA A C 1
ATOM 813 O O . ALA A 1 107 ? 1.391 2.718 -22.485 1.00 75.81 107 ALA A O 1
ATOM 814 N N . LEU A 1 108 ? -0.395 1.591 -21.725 1.00 87.06 108 LEU A N 1
ATOM 815 C CA . LEU A 1 108 ? -0.140 1.772 -20.301 1.00 87.06 108 LEU A CA 1
ATOM 816 C C . LEU A 1 108 ? 0.730 0.623 -19.790 1.00 87.06 108 LEU A C 1
ATOM 818 O O . LEU A 1 108 ? 0.767 -0.468 -20.369 1.00 87.06 108 LEU A O 1
ATOM 822 N N . ARG A 1 109 ? 1.423 0.868 -18.681 1.00 90.62 109 ARG A N 1
ATOM 823 C CA . ARG A 1 109 ? 2.087 -0.181 -17.906 1.00 90.62 109 ARG A CA 1
ATOM 824 C C . ARG A 1 109 ? 1.586 -0.107 -16.482 1.00 90.62 109 ARG A C 1
ATOM 826 O O . ARG A 1 109 ? 1.521 0.974 -15.900 1.00 90.62 109 ARG A O 1
ATOM 833 N N . THR A 1 110 ? 1.145 -1.228 -15.940 1.00 92.50 110 THR A N 1
ATOM 834 C CA . THR A 1 110 ? 0.678 -1.316 -14.558 1.00 92.50 110 THR A CA 1
ATOM 835 C C . THR A 1 110 ? 1.226 -2.591 -13.956 1.00 92.50 110 THR A C 1
ATOM 837 O O . THR A 1 110 ? 1.207 -3.629 -14.604 1.00 92.50 110 THR A O 1
ATOM 840 N N . VAL A 1 111 ? 1.764 -2.477 -12.750 1.00 94.38 111 VAL A N 1
ATOM 841 C CA . VAL A 1 111 ? 2.169 -3.598 -11.910 1.00 94.38 111 VAL A CA 1
ATOM 842 C C . VAL A 1 111 ? 1.275 -3.544 -10.683 1.00 94.38 111 VAL A C 1
ATOM 844 O O . VAL A 1 111 ? 1.316 -2.550 -9.949 1.00 94.38 111 VAL A O 1
ATOM 847 N N . GLN A 1 112 ? 0.451 -4.568 -10.489 1.00 92.56 112 GLN A N 1
ATOM 848 C CA . GLN A 1 112 ? -0.382 -4.711 -9.296 1.00 92.56 112 GLN A CA 1
ATOM 849 C C . GLN A 1 112 ? 0.321 -5.574 -8.263 1.00 92.56 112 GLN A C 1
ATOM 851 O O . GLN A 1 112 ? 0.991 -6.555 -8.585 1.00 92.56 112 GLN A O 1
ATOM 856 N N . PHE A 1 113 ? 0.132 -5.217 -7.001 1.00 91.69 113 PHE A N 1
ATOM 857 C CA . PHE A 1 113 ? 0.647 -5.962 -5.868 1.00 91.69 113 PHE A CA 1
ATOM 858 C C . PHE A 1 113 ? -0.520 -6.512 -5.063 1.00 91.69 113 PHE A C 1
ATOM 860 O O . PHE A 1 113 ? -1.506 -5.822 -4.826 1.00 91.69 113 PHE A O 1
ATOM 867 N N . HIS A 1 114 ? -0.389 -7.747 -4.586 1.00 88.25 114 HIS A N 1
ATOM 868 C CA . HIS A 1 114 ? -1.424 -8.393 -3.776 1.00 88.25 114 HIS A CA 1
ATOM 869 C C . HIS A 1 114 ? -1.546 -7.774 -2.375 1.00 88.25 114 HIS A C 1
ATOM 871 O O . HIS A 1 114 ? -2.589 -7.897 -1.735 1.00 88.25 114 HIS A O 1
ATOM 877 N N . SER A 1 115 ? -0.505 -7.082 -1.902 1.00 89.00 115 SER A N 1
ATOM 878 C CA . SER A 1 115 ? -0.493 -6.384 -0.619 1.00 89.00 115 SER A CA 1
ATOM 879 C C . SER A 1 115 ? 0.428 -5.154 -0.645 1.00 89.00 115 SER A C 1
ATOM 881 O O . SER A 1 115 ? 1.363 -5.090 -1.452 1.00 89.00 115 SER A O 1
ATOM 883 N N . PRO A 1 116 ? 0.211 -4.186 0.265 1.00 92.69 116 PRO A N 1
ATOM 884 C CA . PRO A 1 116 ? 1.145 -3.087 0.497 1.00 92.69 116 PRO A CA 1
ATOM 885 C C . PRO A 1 116 ? 2.565 -3.558 0.831 1.00 92.69 116 PRO A C 1
ATOM 887 O O . PRO A 1 116 ? 3.519 -2.973 0.327 1.00 92.69 116 PRO A O 1
ATOM 890 N N . ASP A 1 117 ? 2.725 -4.623 1.628 1.00 93.25 117 ASP A N 1
ATOM 891 C CA . ASP A 1 117 ? 4.048 -5.130 2.025 1.00 93.25 117 ASP A CA 1
ATOM 892 C C . ASP A 1 117 ? 4.867 -5.624 0.825 1.00 93.25 117 ASP A C 1
ATOM 894 O O . ASP A 1 117 ? 6.039 -5.273 0.702 1.00 93.25 117 ASP A O 1
ATOM 898 N N . LEU A 1 118 ? 4.239 -6.334 -0.121 1.00 93.06 118 LEU A N 1
ATOM 899 C CA . LEU A 1 118 ? 4.911 -6.775 -1.349 1.00 93.06 118 LEU A CA 1
ATOM 900 C C . LEU A 1 118 ? 5.380 -5.594 -2.206 1.00 93.06 118 LEU A C 1
ATOM 902 O O . LEU A 1 118 ? 6.464 -5.647 -2.786 1.00 93.06 118 LEU A O 1
ATOM 906 N N . LEU A 1 119 ? 4.606 -4.503 -2.253 1.00 95.56 119 LEU A N 1
ATOM 907 C CA . LEU A 1 119 ? 5.042 -3.272 -2.914 1.00 95.56 119 LEU A CA 1
ATOM 908 C C . LEU A 1 119 ? 6.258 -2.681 -2.190 1.00 95.56 119 LEU A C 1
ATOM 910 O O . LEU A 1 119 ? 7.258 -2.366 -2.830 1.00 95.56 119 LEU A O 1
ATOM 914 N N . LEU A 1 120 ? 6.217 -2.563 -0.860 1.00 96.25 120 LEU A N 1
ATOM 915 C CA . LEU A 1 120 ? 7.345 -2.051 -0.070 1.00 96.25 120 LEU A CA 1
ATOM 916 C C . LEU A 1 120 ? 8.605 -2.921 -0.232 1.00 96.25 120 LEU A C 1
ATOM 918 O O . LEU A 1 120 ? 9.717 -2.395 -0.318 1.00 96.25 120 LEU A O 1
ATOM 922 N N . GLN A 1 121 ? 8.441 -4.242 -0.319 1.00 96.12 121 GLN A N 1
ATOM 923 C CA . GLN A 1 121 ? 9.516 -5.185 -0.617 1.00 96.12 121 GLN A CA 1
ATOM 924 C C . GLN A 1 121 ? 10.091 -4.955 -2.018 1.00 96.12 121 GLN A C 1
ATOM 926 O O . GLN A 1 121 ? 11.311 -4.863 -2.155 1.00 96.12 121 GLN A O 1
ATOM 931 N N . ALA A 1 122 ? 9.243 -4.773 -3.035 1.00 96.25 122 ALA A N 1
ATOM 932 C CA . ALA A 1 122 ? 9.676 -4.437 -4.392 1.00 96.25 122 ALA A CA 1
ATOM 933 C C . ALA A 1 122 ? 10.380 -3.070 -4.474 1.00 96.25 122 ALA A C 1
ATOM 935 O O . ALA A 1 122 ? 11.207 -2.846 -5.358 1.00 96.25 122 ALA A O 1
ATOM 936 N N . LEU A 1 123 ? 10.126 -2.167 -3.521 1.00 96.31 123 LEU A N 1
ATOM 937 C CA . LEU A 1 123 ? 10.883 -0.925 -3.336 1.00 96.31 123 LEU A CA 1
ATOM 938 C C . LEU A 1 123 ? 12.220 -1.110 -2.595 1.00 96.31 123 LEU A C 1
ATOM 940 O O . LEU A 1 123 ? 12.879 -0.125 -2.260 1.00 96.31 123 LEU A O 1
ATOM 944 N N . GLY A 1 124 ? 12.637 -2.350 -2.333 1.00 94.25 124 GLY A N 1
ATOM 945 C CA . GLY A 1 124 ? 13.925 -2.668 -1.719 1.00 94.25 124 GLY A CA 1
ATOM 946 C C . GLY A 1 124 ? 13.997 -2.318 -0.232 1.00 94.25 124 GLY A C 1
ATOM 947 O O . GLY A 1 124 ? 15.089 -2.163 0.315 1.00 94.25 124 GLY A O 1
ATOM 948 N N . MET A 1 125 ? 12.852 -2.156 0.437 1.00 95.75 125 MET A N 1
ATOM 949 C CA . MET A 1 125 ? 12.820 -1.815 1.856 1.00 95.75 125 MET A CA 1
ATOM 950 C C . MET A 1 125 ? 13.084 -3.045 2.734 1.00 95.75 125 MET A C 1
ATOM 952 O O . MET A 1 125 ? 12.433 -4.086 2.606 1.00 95.75 125 MET A O 1
ATOM 956 N N . ALA A 1 126 ? 14.008 -2.901 3.686 1.00 93.38 126 ALA A N 1
ATOM 957 C CA . ALA A 1 126 ? 14.262 -3.904 4.718 1.00 93.38 126 ALA A CA 1
ATOM 958 C C . ALA A 1 126 ? 13.061 -4.050 5.669 1.00 93.38 126 ALA A C 1
ATOM 960 O O . ALA A 1 126 ? 12.331 -3.083 5.894 1.00 93.38 126 ALA A O 1
ATOM 961 N N . ALA A 1 127 ? 12.893 -5.230 6.275 1.00 92.38 127 ALA A N 1
ATOM 962 C CA . ALA A 1 127 ? 11.728 -5.554 7.107 1.00 92.38 127 ALA A CA 1
ATOM 963 C C . ALA A 1 127 ? 11.420 -4.517 8.212 1.00 92.38 127 ALA A C 1
ATOM 965 O O . ALA A 1 127 ? 10.266 -4.103 8.303 1.00 92.38 127 ALA A O 1
ATOM 966 N N . PRO A 1 128 ? 12.403 -3.979 8.969 1.00 92.75 128 PRO A N 1
ATOM 967 C CA . PRO A 1 128 ? 12.112 -2.951 9.973 1.00 92.75 128 PRO A CA 1
ATOM 968 C C . PRO A 1 128 ? 11.507 -1.673 9.372 1.00 92.75 128 PRO A C 1
ATOM 970 O O . PRO A 1 128 ? 10.602 -1.075 9.950 1.00 92.75 128 PRO A O 1
ATOM 973 N N . LEU A 1 129 ? 11.980 -1.264 8.189 1.00 93.56 129 LEU A N 1
ATOM 974 C CA . LEU A 1 129 ? 11.453 -0.094 7.488 1.00 93.56 129 LEU A CA 1
ATOM 975 C C . LEU A 1 129 ? 10.076 -0.377 6.880 1.00 93.56 129 LEU A C 1
ATOM 977 O O . LEU A 1 129 ? 9.236 0.521 6.864 1.00 93.56 129 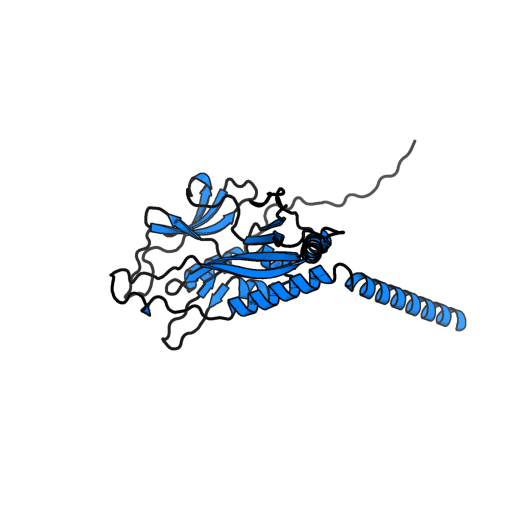LEU A O 1
ATOM 981 N N . ARG A 1 130 ? 9.827 -1.607 6.412 1.00 94.12 130 ARG A N 1
ATOM 982 C CA . ARG A 1 130 ? 8.501 -2.013 5.928 1.00 94.12 130 ARG A CA 1
ATOM 983 C C . ARG A 1 130 ? 7.474 -1.982 7.046 1.00 94.12 130 ARG A C 1
ATOM 985 O O . ARG A 1 130 ? 6.471 -1.302 6.881 1.00 94.12 130 ARG A O 1
ATOM 992 N N . ASN A 1 131 ? 7.765 -2.581 8.200 1.00 91.75 131 ASN A N 1
ATOM 993 C CA . ASN A 1 131 ? 6.873 -2.560 9.367 1.00 91.75 131 ASN A CA 1
ATOM 994 C C . ASN A 1 131 ? 6.540 -1.124 9.792 1.00 91.75 131 ASN A C 1
ATOM 996 O O . ASN A 1 131 ? 5.381 -0.784 10.027 1.00 91.75 131 ASN A O 1
ATOM 1000 N N . TRP A 1 132 ? 7.554 -0.257 9.793 1.00 92.81 132 TRP A N 1
ATOM 1001 C CA . TRP A 1 132 ? 7.391 1.168 10.061 1.00 92.81 132 TRP A CA 1
ATOM 1002 C C . TRP A 1 132 ? 6.550 1.901 8.997 1.00 92.81 132 TRP A C 1
ATOM 1004 O O . TRP A 1 132 ? 5.854 2.864 9.315 1.00 92.81 132 TRP A O 1
ATOM 1014 N N . CYS A 1 133 ? 6.612 1.488 7.726 1.00 93.31 133 CYS A N 1
ATOM 1015 C CA . CYS A 1 133 ? 5.791 2.069 6.660 1.00 93.31 133 CYS A CA 1
ATOM 1016 C C . CYS A 1 133 ? 4.348 1.558 6.714 1.00 93.31 133 CYS A C 1
ATOM 1018 O O . CYS A 1 133 ? 3.428 2.344 6.499 1.00 93.31 133 CYS A O 1
ATOM 1020 N N . LEU A 1 134 ? 4.161 0.265 6.995 1.00 92.94 134 LEU A N 1
ATOM 1021 C CA . LEU A 1 134 ? 2.859 -0.390 7.100 1.00 92.94 134 LEU A CA 1
ATOM 1022 C C . LEU A 1 134 ? 2.018 0.208 8.218 1.00 92.94 134 LEU A C 1
ATOM 1024 O O . LEU A 1 134 ? 0.802 0.306 8.079 1.00 92.94 134 LEU A O 1
ATOM 1028 N N . SER A 1 135 ? 2.652 0.618 9.313 1.00 91.50 135 SER A N 1
ATOM 1029 C CA . SER A 1 135 ? 1.935 1.150 10.455 1.00 91.50 135 SER A CA 1
ATOM 1030 C C . SER A 1 135 ? 2.771 2.172 11.218 1.00 91.50 135 SER A C 1
ATOM 1032 O O . SER A 1 135 ? 3.956 1.972 11.489 1.00 91.50 135 SER A O 1
ATOM 1034 N N . ARG A 1 136 ? 2.160 3.311 11.551 1.00 89.88 136 ARG A N 1
ATOM 1035 C CA . ARG A 1 136 ? 2.853 4.383 12.258 1.00 89.88 136 ARG A CA 1
ATOM 1036 C C . ARG A 1 136 ? 1.927 5.204 13.131 1.00 89.88 136 ARG A C 1
ATOM 1038 O O . ARG A 1 136 ? 0.965 5.781 12.636 1.00 89.88 136 ARG A O 1
ATOM 1045 N N . ARG A 1 137 ? 2.319 5.379 14.393 1.00 90.81 137 ARG A N 1
ATOM 1046 C CA . ARG A 1 137 ? 1.732 6.359 15.315 1.00 90.81 137 ARG A CA 1
ATOM 1047 C C . ARG A 1 137 ? 2.394 7.724 15.177 1.00 90.81 137 ARG A C 1
ATOM 1049 O O . ARG A 1 137 ? 3.591 7.837 14.897 1.00 90.81 137 ARG A O 1
ATOM 1056 N N . PHE A 1 138 ? 1.615 8.760 15.434 1.00 90.69 138 PHE A N 1
ATOM 1057 C CA . PHE A 1 138 ? 2.096 10.123 15.586 1.00 90.69 138 PHE A CA 1
ATOM 1058 C C . PHE A 1 138 ? 1.623 10.677 16.924 1.00 90.69 138 PHE A C 1
ATOM 1060 O O . PHE A 1 138 ? 0.638 10.211 17.483 1.00 90.69 138 PHE A O 1
ATOM 1067 N N . ALA A 1 139 ? 2.325 11.691 17.413 1.00 89.31 139 ALA A N 1
ATOM 1068 C CA . ALA A 1 139 ? 1.906 12.477 18.559 1.00 89.31 139 ALA A CA 1
ATOM 1069 C C . ALA A 1 139 ? 1.647 13.906 18.086 1.00 89.31 139 ALA A C 1
ATOM 1071 O O . ALA A 1 139 ? 2.489 14.502 17.402 1.00 89.31 139 ALA A O 1
ATOM 1072 N N . ARG A 1 140 ? 0.477 14.446 18.419 1.00 86.88 140 ARG A N 1
ATOM 1073 C CA . ARG A 1 140 ? 0.133 15.846 18.172 1.00 86.88 140 ARG A CA 1
ATOM 1074 C C . ARG A 1 140 ? 0.208 16.650 19.469 1.00 86.88 140 ARG A C 1
ATOM 1076 O O . ARG A 1 140 ? 0.147 16.107 20.567 1.00 86.88 140 ARG A O 1
ATOM 1083 N N . LYS A 1 141 ? 0.333 17.973 19.332 1.00 86.19 141 LYS A N 1
ATOM 1084 C CA . LYS A 1 141 ? 0.368 18.904 20.476 1.00 86.19 141 LYS A CA 1
ATOM 1085 C C . LYS A 1 141 ? -0.952 18.953 21.249 1.00 86.19 141 LYS A C 1
ATOM 1087 O O . LYS A 1 141 ? -0.941 19.312 22.416 1.00 86.19 141 LYS A O 1
ATOM 1092 N N . ASP A 1 142 ? -2.061 18.604 20.600 1.00 81.38 142 ASP A N 1
ATOM 1093 C CA . ASP A 1 142 ? -3.391 18.513 21.213 1.00 81.38 142 ASP A CA 1
ATOM 1094 C C . ASP A 1 142 ? -3.594 17.219 22.027 1.00 81.38 142 ASP A C 1
ATOM 1096 O O . ASP A 1 142 ? -4.684 16.981 22.532 1.00 81.38 142 ASP A O 1
ATOM 1100 N N . GLY A 1 143 ? -2.559 16.376 22.151 1.00 82.06 143 GLY A N 1
ATOM 1101 C CA . GLY A 1 143 ? -2.616 15.097 22.859 1.00 82.06 143 GLY A CA 1
ATOM 1102 C C . GLY A 1 143 ? -3.170 13.940 22.025 1.00 82.06 143 GLY A C 1
ATOM 1103 O O . GLY A 1 143 ? -3.046 12.790 22.442 1.00 82.06 143 GLY A O 1
ATOM 1104 N N . SER A 1 144 ? -3.720 14.198 20.831 1.00 81.12 144 SER A N 1
ATOM 1105 C CA . SER A 1 144 ? -4.205 13.128 19.956 1.00 81.12 144 SER A CA 1
ATOM 1106 C C . SER A 1 144 ? -3.049 12.290 19.399 1.00 81.12 144 SER A C 1
ATOM 1108 O O . SER A 1 144 ? -1.958 12.794 19.096 1.00 81.12 144 SER A O 1
ATOM 1110 N N . THR A 1 145 ? -3.300 10.986 19.254 1.00 85.94 145 THR A N 1
ATOM 1111 C CA . THR A 1 145 ? -2.317 10.015 18.756 1.00 85.94 145 THR A CA 1
ATOM 1112 C C . THR A 1 145 ? -2.834 9.278 17.519 1.00 85.94 145 THR A C 1
ATOM 1114 O O . THR A 1 145 ? -3.137 8.082 17.576 1.00 85.94 145 THR A O 1
ATOM 1117 N N . PRO A 1 146 ? -2.956 9.973 16.368 1.00 87.94 146 PRO A N 1
ATOM 1118 C CA . PRO A 1 146 ? -3.378 9.316 15.143 1.00 87.94 146 PRO A CA 1
ATOM 1119 C C . PRO A 1 146 ? -2.372 8.237 14.747 1.00 87.94 146 PRO A C 1
ATOM 1121 O O . PRO A 1 146 ? -1.156 8.401 14.899 1.00 87.94 146 PRO A O 1
ATOM 1124 N N . ALA A 1 147 ? -2.873 7.173 14.140 1.00 89.19 147 ALA A N 1
ATOM 1125 C CA . ALA A 1 147 ? -2.081 6.223 13.393 1.00 89.19 147 ALA A CA 1
ATOM 1126 C C . ALA A 1 147 ? -2.391 6.294 11.903 1.00 89.19 147 ALA A C 1
ATOM 1128 O O . ALA A 1 147 ? -3.533 6.471 11.486 1.00 89.19 147 ALA A O 1
ATOM 1129 N N . ARG A 1 148 ? -1.347 6.128 11.097 1.00 90.44 148 ARG A N 1
ATOM 1130 C CA . ARG A 1 148 ? -1.454 5.814 9.679 1.00 90.44 148 ARG A CA 1
ATOM 1131 C C . ARG A 1 148 ? -1.167 4.336 9.501 1.00 90.44 148 ARG A C 1
ATOM 1133 O O . ARG A 1 148 ? -0.154 3.855 10.005 1.00 90.44 148 ARG A O 1
ATOM 1140 N N . VAL A 1 149 ? -2.028 3.651 8.766 1.00 91.56 149 VAL A N 1
ATOM 1141 C CA . VAL A 1 149 ? -1.882 2.226 8.487 1.00 91.56 149 VAL A CA 1
ATOM 1142 C C . VAL A 1 149 ? -2.101 1.994 6.994 1.00 91.56 149 VAL A C 1
ATOM 1144 O O . VAL A 1 149 ? -3.074 2.486 6.422 1.00 91.56 149 VAL A O 1
ATOM 1147 N N . LEU A 1 150 ? -1.169 1.304 6.336 1.00 92.38 150 LEU A N 1
ATOM 1148 C CA . LEU A 1 150 ? -1.279 0.935 4.926 1.00 92.38 150 LEU A CA 1
ATOM 1149 C C . LEU A 1 150 ? -2.140 -0.316 4.805 1.00 92.38 150 LEU A C 1
ATOM 1151 O O . LEU A 1 150 ? -1.637 -1.435 4.746 1.00 92.38 150 LEU A O 1
ATOM 1155 N N . LEU A 1 151 ? -3.449 -0.103 4.818 1.00 89.38 151 LEU A N 1
ATOM 1156 C CA . LEU A 1 151 ? -4.443 -1.161 4.814 1.00 89.38 151 LEU A CA 1
ATOM 1157 C C . LEU A 1 151 ? -5.614 -0.751 3.931 1.00 89.38 151 LEU A C 1
ATOM 1159 O O . LEU A 1 151 ? -6.062 0.401 3.957 1.00 89.38 151 LEU A O 1
ATOM 1163 N N . GLU A 1 152 ? -6.087 -1.689 3.118 1.00 89.69 152 GLU A N 1
ATOM 1164 C CA . GLU A 1 152 ? -7.311 -1.492 2.355 1.00 89.69 152 GLU A CA 1
ATOM 1165 C C . GLU A 1 152 ? -8.506 -1.575 3.304 1.00 89.69 152 GLU A C 1
ATOM 1167 O O . GLU A 1 152 ? -8.578 -2.445 4.169 1.00 89.69 152 GLU A O 1
ATOM 1172 N N . TRP A 1 153 ? -9.451 -0.655 3.147 1.00 87.88 153 TRP A N 1
ATOM 1173 C CA . TRP A 1 153 ? -10.695 -0.686 3.894 1.00 87.88 153 TRP A CA 1
ATOM 1174 C C . TRP A 1 153 ? -11.848 -0.141 3.057 1.00 87.88 153 TRP A C 1
ATOM 1176 O O . TRP A 1 153 ? -11.662 0.627 2.097 1.00 87.88 153 TRP A O 1
ATOM 1186 N N . LEU A 1 154 ? -13.050 -0.550 3.435 1.00 87.50 154 LEU A N 1
ATOM 1187 C CA . LEU A 1 154 ? -14.301 -0.102 2.845 1.00 87.50 154 LEU A CA 1
ATOM 1188 C C . LEU A 1 154 ? -15.372 0.034 3.926 1.00 87.50 154 LEU A C 1
ATOM 1190 O O . LEU A 1 154 ? -15.325 -0.641 4.948 1.00 87.50 154 LEU A O 1
ATOM 1194 N N . CYS A 1 155 ? -16.316 0.931 3.676 1.00 86.50 155 CYS A N 1
ATOM 1195 C CA . CYS A 1 155 ? -17.532 1.067 4.461 1.00 86.50 155 CYS A CA 1
ATOM 1196 C C . CYS A 1 155 ? -18.673 0.487 3.627 1.00 86.50 155 CYS A C 1
ATOM 1198 O O . CYS A 1 155 ? -18.782 0.810 2.432 1.00 86.50 155 CYS A O 1
ATOM 1200 N N . ASP A 1 156 ? -19.450 -0.412 4.218 1.00 83.88 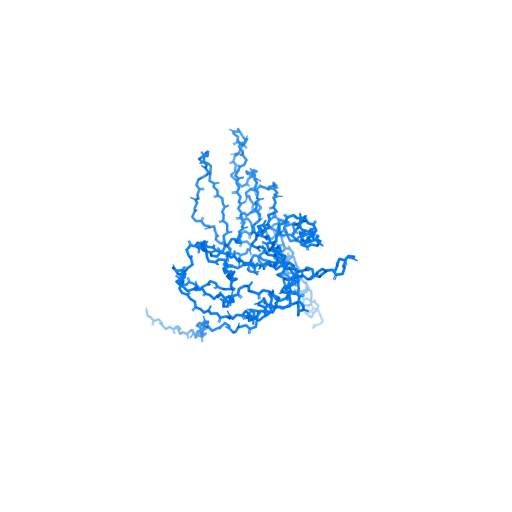156 ASP A N 1
ATOM 1201 C CA . ASP A 1 156 ? -20.646 -0.939 3.571 1.00 83.88 156 ASP A CA 1
ATOM 1202 C C . ASP A 1 156 ? -21.823 0.041 3.683 1.00 83.88 156 ASP A C 1
ATOM 1204 O O . ASP A 1 156 ? -21.705 1.141 4.226 1.00 83.88 156 ASP A O 1
ATOM 1208 N N . ASP A 1 157 ? -22.959 -0.343 3.111 1.00 83.06 157 ASP A N 1
ATOM 1209 C CA . ASP A 1 157 ? -24.150 0.507 3.083 1.00 83.06 157 ASP A CA 1
ATOM 1210 C C . ASP A 1 157 ? -24.855 0.586 4.451 1.00 83.06 157 ASP A C 1
ATOM 1212 O O . ASP A 1 157 ? -25.717 1.440 4.642 1.00 83.06 157 ASP A O 1
ATOM 1216 N N . GLN A 1 158 ? -24.483 -0.280 5.403 1.00 82.75 158 GLN A N 1
ATOM 1217 C CA . GLN A 1 158 ? -24.977 -0.273 6.785 1.00 82.75 158 GLN A CA 1
ATOM 1218 C C . GLN A 1 158 ? -24.087 0.564 7.715 1.00 82.75 158 GLN A C 1
ATOM 1220 O O . GLN A 1 158 ? -24.437 0.780 8.872 1.00 82.75 158 GLN A O 1
ATOM 1225 N N . GLY A 1 159 ? -22.955 1.068 7.215 1.00 82.12 159 GLY A N 1
ATOM 1226 C CA . GLY A 1 159 ? -22.008 1.865 7.987 1.00 82.12 159 GLY A CA 1
ATOM 1227 C C . GLY A 1 159 ? -20.910 1.048 8.671 1.00 82.12 159 GLY A C 1
ATOM 1228 O O . GLY A 1 159 ? -20.057 1.640 9.333 1.00 82.12 159 GLY A O 1
ATOM 1229 N N . SER A 1 160 ? -20.875 -0.279 8.505 1.00 87.31 160 SER A N 1
ATOM 1230 C CA . SER A 1 160 ? -19.822 -1.115 9.083 1.00 87.31 160 SER A CA 1
ATOM 1231 C C . SER A 1 160 ? -18.517 -0.956 8.307 1.00 87.31 160 SER A C 1
ATOM 1233 O O . SER A 1 160 ? -18.484 -0.962 7.069 1.00 87.31 160 SER A O 1
ATOM 1235 N N . THR A 1 161 ? -17.404 -0.834 9.034 1.00 88.50 161 THR A N 1
ATOM 1236 C CA . THR A 1 161 ? -16.079 -0.741 8.421 1.00 88.50 161 THR A CA 1
ATOM 1237 C C . THR A 1 161 ? -15.416 -2.106 8.339 1.00 88.50 161 THR A C 1
ATOM 1239 O O . THR A 1 161 ? -15.176 -2.779 9.339 1.00 88.50 161 THR A O 1
ATOM 1242 N N . TRP A 1 162 ? -15.039 -2.471 7.120 1.00 90.38 162 TRP A N 1
ATOM 1243 C CA . TRP A 1 162 ? -14.333 -3.702 6.811 1.00 90.38 162 TRP A CA 1
ATOM 1244 C C . TRP A 1 162 ? -12.886 -3.382 6.460 1.00 90.38 162 TRP A C 1
ATOM 1246 O O . TRP A 1 162 ? -12.607 -2.702 5.468 1.00 90.38 162 TRP A O 1
ATOM 1256 N N . TYR A 1 163 ? -11.961 -3.895 7.262 1.00 91.19 163 TYR A N 1
ATOM 1257 C CA . TYR A 1 163 ? -10.528 -3.824 7.004 1.00 91.19 163 TYR A CA 1
ATOM 1258 C C . TYR A 1 163 ? -10.077 -5.089 6.284 1.00 91.19 163 TYR A C 1
ATOM 1260 O O . TYR A 1 163 ? -10.238 -6.188 6.807 1.00 91.19 163 TYR A O 1
ATOM 1268 N N . VAL A 1 164 ? -9.500 -4.950 5.096 1.00 91.31 164 VAL A N 1
ATOM 1269 C CA . VAL A 1 164 ? -9.050 -6.070 4.264 1.00 91.31 164 VAL A CA 1
ATOM 1270 C C . VAL A 1 164 ? -7.631 -6.441 4.668 1.00 91.31 164 VAL A C 1
ATOM 1272 O O . VAL A 1 164 ? -6.687 -5.709 4.379 1.00 91.31 164 VAL A O 1
ATOM 1275 N N . LEU A 1 165 ? -7.482 -7.579 5.344 1.00 90.44 165 LEU A N 1
ATOM 1276 C CA . LEU A 1 165 ? -6.200 -8.052 5.867 1.00 90.44 165 LEU A CA 1
ATOM 1277 C C . LEU A 1 165 ? -5.422 -8.836 4.815 1.00 90.44 165 LEU A C 1
ATOM 1279 O O . LEU A 1 165 ? -4.224 -8.624 4.632 1.00 90.44 165 LEU A O 1
ATOM 1283 N N . ARG A 1 166 ? -6.107 -9.748 4.119 1.00 89.00 166 ARG A N 1
ATOM 1284 C CA . ARG A 1 166 ? -5.500 -10.625 3.117 1.00 89.00 166 ARG A CA 1
ATOM 1285 C C . ARG A 1 166 ? -6.523 -11.022 2.069 1.00 89.00 166 ARG A C 1
ATOM 1287 O O . ARG A 1 166 ? -7.641 -11.401 2.388 1.00 89.00 166 ARG A O 1
ATOM 1294 N N . ARG A 1 167 ? -6.108 -10.994 0.807 1.00 88.62 167 ARG A N 1
ATOM 1295 C CA . ARG A 1 167 ? -6.853 -11.571 -0.317 1.00 88.62 167 ARG A CA 1
ATOM 1296 C C . ARG A 1 167 ? -6.254 -12.936 -0.631 1.00 88.62 167 ARG A C 1
ATOM 1298 O O . ARG A 1 167 ? -5.030 -13.053 -0.727 1.00 88.62 167 ARG A O 1
ATOM 1305 N N . HIS A 1 168 ? -7.087 -13.965 -0.743 1.00 88.25 168 HIS A N 1
ATOM 1306 C CA . HIS A 1 168 ? -6.606 -15.312 -1.045 1.00 88.25 168 HIS A CA 1
ATOM 1307 C C . HIS A 1 168 ? -6.231 -15.434 -2.531 1.00 88.25 168 HIS A C 1
ATOM 1309 O O . HIS A 1 168 ? -6.856 -14.771 -3.360 1.00 88.25 168 HIS A O 1
ATOM 1315 N N . PRO A 1 169 ? -5.240 -16.272 -2.899 1.00 83.00 169 PRO A N 1
ATOM 1316 C CA . PRO A 1 169 ? -4.771 -16.391 -4.285 1.00 83.00 169 PRO A CA 1
ATOM 1317 C C . PRO A 1 169 ? -5.850 -16.798 -5.295 1.00 83.00 169 PRO A C 1
ATOM 1319 O O . PRO A 1 169 ? -5.764 -16.421 -6.459 1.00 83.00 169 PRO A O 1
ATOM 1322 N N . THR A 1 170 ? -6.873 -17.540 -4.860 1.00 85.00 170 THR A N 1
ATOM 1323 C CA . THR A 1 170 ? -8.007 -17.936 -5.713 1.00 85.00 170 THR A CA 1
ATOM 1324 C C . THR A 1 170 ? -8.927 -16.763 -6.062 1.00 85.00 170 THR A C 1
ATOM 1326 O O . THR A 1 170 ? -9.717 -16.867 -6.992 1.00 85.00 170 THR A O 1
ATOM 1329 N N . GLY A 1 171 ? -8.845 -15.646 -5.328 1.00 83.31 171 GLY A N 1
ATOM 1330 C CA . GLY A 1 171 ? -9.719 -14.482 -5.493 1.00 83.31 171 GLY A CA 1
ATOM 1331 C C . GLY A 1 171 ? -11.138 -14.667 -4.944 1.00 83.31 171 GLY A C 1
ATOM 1332 O O . GLY A 1 171 ? -11.935 -13.735 -5.005 1.00 83.31 171 GLY A O 1
ATOM 1333 N N . GLU A 1 172 ? -11.459 -15.837 -4.388 1.00 88.75 172 GLU A N 1
ATOM 1334 C CA . GLU A 1 172 ? -12.804 -16.165 -3.897 1.00 88.75 172 GLU A CA 1
ATOM 1335 C C . GLU A 1 172 ? -13.016 -15.760 -2.438 1.00 88.75 172 GLU A C 1
ATOM 1337 O O . GLU A 1 172 ? -14.125 -15.393 -2.049 1.00 88.75 172 GLU A O 1
ATOM 1342 N N . LEU A 1 173 ? -11.950 -15.813 -1.635 1.00 92.81 173 LEU A N 1
ATOM 1343 C CA . LEU A 1 173 ? -11.977 -15.555 -0.199 1.00 92.81 173 LEU A CA 1
ATOM 1344 C C . LEU A 1 173 ? -11.112 -14.354 0.175 1.00 92.81 173 LEU A C 1
ATOM 1346 O O . LEU A 1 173 ? -10.089 -14.049 -0.450 1.00 92.81 173 LEU A O 1
ATOM 1350 N N . VAL A 1 174 ? -11.513 -13.692 1.252 1.00 92.56 174 VAL A N 1
ATOM 1351 C CA . VAL A 1 174 ? -10.799 -12.561 1.832 1.00 92.56 174 VAL A CA 1
ATOM 1352 C C . VAL A 1 174 ? -10.864 -12.634 3.352 1.00 92.56 174 VAL A C 1
ATOM 1354 O O . VAL A 1 174 ? -11.922 -12.874 3.935 1.00 92.56 174 VAL A O 1
ATOM 1357 N N . ASP A 1 175 ? -9.716 -12.421 3.986 1.00 93.06 175 ASP A N 1
ATOM 1358 C CA . ASP A 1 175 ? -9.627 -12.239 5.426 1.00 93.06 175 ASP A CA 1
ATOM 1359 C C . ASP A 1 175 ? -9.841 -10.764 5.729 1.00 93.06 175 ASP A C 1
ATOM 1361 O O . ASP A 1 175 ? -9.137 -9.884 5.216 1.00 93.06 175 ASP A O 1
ATOM 1365 N N . VAL A 1 176 ? -10.821 -10.499 6.577 1.00 93.25 176 VAL A N 1
ATOM 1366 C CA . VAL A 1 176 ? -11.228 -9.160 6.974 1.00 93.25 176 VAL A CA 1
ATOM 1367 C C . VAL A 1 176 ? -11.260 -9.038 8.485 1.00 93.25 176 VAL A C 1
ATOM 1369 O O . VAL A 1 176 ? -11.433 -10.025 9.197 1.00 93.25 176 VAL A O 1
ATOM 1372 N N . ALA A 1 177 ? -11.120 -7.815 8.978 1.00 93.69 177 ALA A N 1
ATOM 1373 C CA . ALA A 1 177 ? -11.509 -7.461 10.331 1.00 93.69 177 ALA A CA 1
ATOM 1374 C C . ALA A 1 177 ? -12.694 -6.504 10.280 1.00 93.69 177 ALA A C 1
ATOM 1376 O O . ALA A 1 177 ? -12.668 -5.513 9.549 1.00 93.69 177 ALA A O 1
ATOM 1377 N N . VAL A 1 178 ? -13.724 -6.824 11.051 1.00 92.69 178 VAL A N 1
ATOM 1378 C CA . VAL A 1 178 ? -14.979 -6.074 11.104 1.00 92.69 178 VAL A CA 1
ATOM 1379 C C . VAL A 1 178 ? -15.505 -6.093 12.533 1.00 92.69 178 VAL A C 1
ATOM 1381 O O . VAL A 1 178 ? -15.274 -7.058 13.270 1.00 92.69 178 VAL A O 1
ATOM 1384 N N . ARG A 1 179 ? -16.186 -5.024 12.938 1.00 90.94 179 ARG A N 1
ATOM 1385 C CA . ARG A 1 179 ? -16.941 -4.994 14.194 1.00 90.94 179 ARG A CA 1
ATOM 1386 C C . ARG A 1 179 ? -18.367 -5.465 13.954 1.00 90.94 179 ARG A C 1
ATOM 1388 O O . ARG A 1 179 ? -18.865 -5.422 12.836 1.00 90.94 179 ARG A O 1
ATOM 1395 N N . GLU A 1 180 ? -19.016 -5.934 15.008 1.00 88.44 180 GLU A N 1
ATOM 1396 C CA . GLU A 1 180 ? -20.452 -6.212 14.954 1.00 88.44 180 GLU A CA 1
ATOM 1397 C C . GLU A 1 180 ? -21.260 -4.918 14.800 1.00 88.44 180 GLU A C 1
ATOM 1399 O O . GLU A 1 180 ? -22.150 -4.859 13.960 1.00 88.44 180 GLU A O 1
ATOM 1404 N N . ASP A 1 181 ? -20.879 -3.875 15.542 1.00 84.81 181 ASP A N 1
ATOM 1405 C CA . ASP A 1 181 ? -21.442 -2.530 15.443 1.00 84.81 181 ASP A CA 1
ATOM 1406 C C . ASP A 1 181 ? -20.334 -1.474 15.632 1.00 84.81 181 ASP A C 1
ATOM 1408 O O . ASP A 1 181 ? -19.355 -1.693 16.356 1.00 84.81 181 ASP A O 1
ATOM 1412 N N . GLU A 1 182 ? -20.480 -0.320 14.986 1.00 85.38 182 GLU A N 1
ATOM 1413 C CA . GLU A 1 182 ? -19.553 0.822 15.045 1.00 85.38 182 GLU A CA 1
ATOM 1414 C C . GLU A 1 182 ? -19.967 1.828 16.136 1.00 85.38 182 GLU A C 1
ATOM 1416 O O . GLU A 1 182 ? -19.797 3.041 16.004 1.00 85.38 182 GLU A O 1
ATOM 1421 N N . VAL A 1 183 ? -20.502 1.330 17.254 1.00 85.12 183 VAL A N 1
ATOM 1422 C CA . VAL A 1 183 ? -20.849 2.158 18.415 1.00 85.12 183 VAL A CA 1
ATOM 1423 C C . VAL A 1 183 ? -19.593 2.459 19.227 1.00 85.12 183 VAL A C 1
ATOM 1425 O O . VAL A 1 183 ? -19.002 1.576 19.856 1.00 85.12 183 VAL A O 1
ATOM 1428 N N . PHE A 1 184 ? -19.197 3.730 19.220 1.00 82.94 184 PHE A N 1
ATOM 1429 C CA . PHE A 1 184 ? -18.089 4.253 20.012 1.00 82.94 184 PHE A CA 1
ATOM 1430 C C . PHE A 1 184 ? -18.597 4.889 21.308 1.00 82.94 184 PHE A C 1
ATOM 1432 O O . PHE A 1 184 ? -19.432 5.792 21.267 1.00 82.94 184 PHE A O 1
ATOM 1439 N N . ASP A 1 185 ? -18.053 4.459 22.445 1.00 81.38 185 ASP A N 1
ATOM 1440 C CA . ASP A 1 185 ? -18.272 5.086 23.744 1.00 81.38 185 ASP A CA 1
ATOM 1441 C C . ASP A 1 185 ? -17.259 6.233 23.946 1.00 81.38 185 ASP A C 1
ATOM 1443 O O . ASP A 1 185 ? -16.059 5.977 24.115 1.00 81.38 185 ASP A O 1
ATOM 1447 N N . PRO A 1 186 ? -17.706 7.506 23.964 1.00 77.94 186 PRO A N 1
ATOM 1448 C CA . PRO A 1 186 ? -16.820 8.649 24.161 1.00 77.94 186 PRO A CA 1
ATOM 1449 C C . PRO A 1 186 ? -16.219 8.720 25.567 1.00 77.94 186 PRO A C 1
ATOM 1451 O O . PRO A 1 186 ? -15.166 9.328 25.729 1.00 77.94 186 PRO A O 1
ATOM 1454 N N . LEU A 1 187 ? -16.879 8.143 26.577 1.00 81.44 187 LEU A N 1
ATOM 1455 C CA . LEU A 1 187 ? -16.433 8.176 27.972 1.00 81.44 187 LEU A CA 1
ATOM 1456 C C . LEU A 1 187 ? -15.324 7.153 28.209 1.00 81.44 187 LEU A C 1
ATOM 1458 O O . LEU A 1 187 ? -14.330 7.451 28.870 1.00 81.44 187 LEU A O 1
ATOM 1462 N N . CYS A 1 188 ? -15.484 5.957 27.644 1.00 79.12 188 CYS A N 1
ATOM 1463 C CA . CYS A 1 188 ? -14.478 4.900 27.711 1.00 79.12 188 CYS A CA 1
ATOM 1464 C C . CYS A 1 188 ? -13.405 5.015 26.619 1.00 79.12 188 CYS A C 1
ATOM 1466 O O . CYS A 1 188 ? -12.419 4.280 26.664 1.00 79.12 188 CYS A O 1
ATOM 1468 N N . HIS A 1 189 ? -13.583 5.922 25.651 1.00 75.38 189 HIS A N 1
ATOM 1469 C CA . HIS A 1 189 ? -12.746 6.048 24.457 1.00 75.38 189 HIS A CA 1
ATOM 1470 C C . HIS A 1 189 ? -12.524 4.702 23.743 1.00 75.38 189 HIS A C 1
ATOM 1472 O O . HIS A 1 189 ? -11.420 4.396 23.288 1.00 75.38 189 HIS A O 1
ATOM 1478 N N . ALA A 1 190 ? -13.577 3.887 23.660 1.00 81.62 190 ALA A N 1
ATOM 1479 C CA . ALA A 1 190 ? -13.512 2.520 23.160 1.00 81.62 190 ALA A CA 1
ATOM 1480 C C . ALA A 1 190 ? -14.774 2.148 22.379 1.00 81.62 190 ALA A C 1
ATOM 1482 O O . ALA A 1 190 ? -15.851 2.696 22.601 1.00 81.62 190 ALA A O 1
ATOM 1483 N N . TYR A 1 191 ? -14.640 1.189 21.468 1.00 83.75 191 TYR A N 1
ATOM 1484 C CA . TYR A 1 191 ? -15.784 0.592 20.788 1.00 83.75 191 TYR A CA 1
ATOM 1485 C C . TYR A 1 191 ? -16.499 -0.408 21.684 1.00 83.75 191 TYR A C 1
ATOM 1487 O O . TYR A 1 191 ? -15.848 -1.180 22.386 1.00 83.75 191 TYR A O 1
ATOM 1495 N N . ALA A 1 192 ? -17.829 -0.439 21.597 1.00 87.44 192 ALA A N 1
ATOM 1496 C CA . ALA A 1 192 ? -18.644 -1.423 22.304 1.00 87.44 192 ALA A CA 1
ATOM 1497 C C . ALA A 1 192 ? -18.325 -2.862 21.858 1.00 87.44 192 ALA A C 1
ATOM 1499 O O . ALA A 1 192 ? -18.259 -3.768 22.687 1.00 87.44 192 ALA A O 1
ATOM 1500 N N . HIS A 1 193 ? -18.068 -3.065 20.560 1.00 88.75 193 HIS A N 1
ATOM 1501 C CA . HIS A 1 193 ? -17.746 -4.373 19.985 1.00 88.75 193 HIS A CA 1
ATOM 1502 C C . HIS A 1 193 ? -16.309 -4.386 19.458 1.00 88.75 193 HIS A C 1
ATOM 1504 O O . HIS A 1 193 ? -15.957 -3.474 18.711 1.00 88.75 193 HIS A O 1
ATOM 1510 N N . PRO A 1 194 ? -15.475 -5.395 19.777 1.00 89.31 194 PRO A N 1
ATOM 1511 C CA . PRO A 1 194 ? -14.097 -5.483 19.294 1.00 89.31 194 PRO A CA 1
ATOM 1512 C C . PRO A 1 194 ? -14.024 -5.777 17.787 1.00 89.31 194 PRO A C 1
ATOM 1514 O O . PRO A 1 194 ? -14.971 -6.290 17.188 1.00 89.31 194 PRO A O 1
ATOM 1517 N N . LEU A 1 195 ? -12.874 -5.490 17.167 1.00 90.94 195 LEU A N 1
ATOM 1518 C CA . LEU A 1 195 ? -12.589 -5.938 15.803 1.00 90.94 195 LEU A CA 1
ATOM 1519 C C . LEU A 1 195 ? -12.380 -7.453 15.788 1.00 90.94 195 LEU A C 1
ATOM 1521 O O . LEU A 1 195 ? -11.473 -7.973 16.438 1.00 90.94 195 LEU A O 1
ATOM 1525 N N . VAL A 1 196 ? -13.194 -8.159 15.005 1.00 91.25 196 VAL A N 1
ATOM 1526 C CA . VAL A 1 196 ? -13.125 -9.616 14.871 1.00 91.25 196 VAL A CA 1
ATOM 1527 C C . VAL A 1 196 ? -12.649 -9.981 13.474 1.00 91.25 196 VAL A C 1
ATOM 1529 O O . VAL A 1 196 ? -13.174 -9.490 12.473 1.00 91.25 196 VAL A O 1
ATOM 1532 N N . ARG A 1 197 ? -11.657 -10.873 13.409 1.00 93.25 197 ARG A N 1
ATOM 1533 C CA . ARG A 1 197 ? -11.162 -11.441 12.154 1.00 93.25 197 ARG A CA 1
ATOM 1534 C C . ARG A 1 197 ? -12.128 -12.498 11.630 1.00 93.25 197 ARG A C 1
ATOM 1536 O O . ARG A 1 197 ? -12.542 -13.379 12.379 1.00 93.25 197 ARG A O 1
ATOM 1543 N N . LYS A 1 198 ? -12.466 -12.422 10.346 1.00 93.50 198 LYS A N 1
ATOM 1544 C CA . LYS A 1 198 ? -13.325 -13.385 9.652 1.00 93.50 198 LYS A CA 1
ATOM 1545 C C . LYS A 1 198 ? -12.771 -13.641 8.257 1.00 93.50 198 LYS A C 1
ATOM 1547 O O . LYS A 1 198 ? -12.291 -12.715 7.609 1.00 93.50 198 LYS A O 1
ATOM 1552 N N . THR A 1 199 ? -12.892 -14.873 7.784 1.00 94.94 199 THR A N 1
ATOM 1553 C CA . THR A 1 199 ? -12.692 -15.209 6.372 1.00 94.94 199 THR A CA 1
ATOM 1554 C C . THR A 1 199 ? -14.062 -15.285 5.722 1.00 94.94 199 THR A C 1
ATOM 1556 O O . THR A 1 199 ? -14.928 -16.023 6.194 1.00 94.94 199 THR A O 1
ATOM 1559 N N . ILE A 1 200 ? -14.282 -14.497 4.673 1.00 94.12 200 ILE A N 1
ATOM 1560 C CA . ILE A 1 200 ? -15.574 -14.421 3.984 1.00 94.12 200 ILE A CA 1
ATOM 1561 C C . ILE A 1 200 ? -15.398 -14.492 2.464 1.00 94.12 200 ILE A C 1
ATOM 1563 O O . ILE A 1 200 ? -14.310 -14.202 1.958 1.00 94.12 200 ILE A O 1
ATOM 1567 N N . PRO A 1 201 ? -16.456 -14.845 1.715 1.00 94.00 201 PRO A N 1
ATOM 1568 C CA . PRO A 1 201 ? -16.450 -14.730 0.264 1.00 94.00 201 PRO A CA 1
ATOM 1569 C C . PRO A 1 201 ? -16.289 -13.276 -0.189 1.00 94.00 201 PRO A C 1
ATOM 1571 O O . PRO A 1 201 ? -16.958 -12.381 0.329 1.00 94.00 201 PRO A O 1
ATOM 1574 N N . VAL A 1 202 ? -15.470 -13.041 -1.215 1.00 89.94 202 VAL A N 1
ATOM 1575 C CA . VAL A 1 202 ? -15.310 -11.718 -1.849 1.00 89.94 202 VAL A CA 1
ATOM 1576 C C . VAL A 1 202 ? -16.647 -11.187 -2.370 1.00 89.94 202 VAL A C 1
ATOM 1578 O O . VAL A 1 202 ? -16.918 -9.995 -2.253 1.00 89.94 202 VAL A O 1
ATOM 1581 N N . ALA A 1 203 ? -17.520 -12.072 -2.865 1.00 89.69 203 ALA A N 1
ATOM 1582 C CA . ALA A 1 203 ? -18.862 -11.722 -3.332 1.00 89.69 203 ALA A CA 1
ATOM 1583 C C . ALA A 1 203 ? -19.751 -11.083 -2.245 1.00 89.69 203 ALA A C 1
ATOM 1585 O O . ALA A 1 203 ? -20.680 -10.350 -2.576 1.00 89.69 203 ALA A O 1
ATOM 1586 N N . SER A 1 204 ? -19.452 -11.313 -0.961 1.00 89.44 204 SER A N 1
ATOM 1587 C CA . SER A 1 204 ? -20.165 -10.688 0.158 1.00 89.44 204 SER A CA 1
ATOM 1588 C C . SER A 1 204 ? -19.795 -9.213 0.358 1.00 89.44 204 SER A C 1
ATOM 1590 O O . SER A 1 204 ? -20.479 -8.509 1.094 1.00 89.44 204 SER A O 1
ATOM 1592 N N . LEU A 1 205 ? -18.731 -8.723 -0.290 1.00 87.00 205 LEU A N 1
ATOM 1593 C CA . LEU A 1 205 ? -18.256 -7.344 -0.187 1.00 87.00 205 LEU A CA 1
ATOM 1594 C C . LEU A 1 205 ? -18.457 -6.603 -1.513 1.00 87.00 205 LEU A C 1
ATOM 1596 O O . LEU A 1 205 ? -17.527 -6.441 -2.302 1.00 87.00 205 LEU A O 1
ATOM 1600 N N . LEU A 1 206 ? -19.669 -6.085 -1.733 1.00 80.94 206 LEU A N 1
ATOM 1601 C CA . LEU A 1 206 ? -20.093 -5.450 -2.994 1.00 80.94 206 LEU A CA 1
ATOM 1602 C C . LEU A 1 206 ? -19.173 -4.318 -3.497 1.00 80.94 206 LEU A C 1
ATOM 1604 O O . LEU A 1 206 ? -19.136 -4.032 -4.691 1.00 80.94 206 LEU A O 1
ATOM 1608 N N . ARG A 1 207 ? -18.431 -3.658 -2.598 1.00 83.25 207 ARG A N 1
ATOM 1609 C CA . ARG A 1 207 ? -17.546 -2.519 -2.910 1.00 83.25 207 ARG A CA 1
ATOM 1610 C C . ARG A 1 207 ? -16.059 -2.874 -2.916 1.00 83.25 207 ARG A C 1
ATOM 1612 O O . ARG A 1 207 ? -15.222 -1.978 -3.064 1.00 83.25 207 ARG A O 1
ATOM 1619 N N . LEU A 1 208 ? -15.716 -4.144 -2.712 1.00 85.88 208 LEU A N 1
ATOM 1620 C CA . LEU A 1 208 ? -14.332 -4.589 -2.724 1.00 85.88 208 LEU A CA 1
ATOM 1621 C C . LEU A 1 208 ? -13.825 -4.634 -4.167 1.00 85.88 208 LEU A C 1
ATOM 1623 O O . LEU A 1 208 ? -14.400 -5.297 -5.027 1.00 85.88 2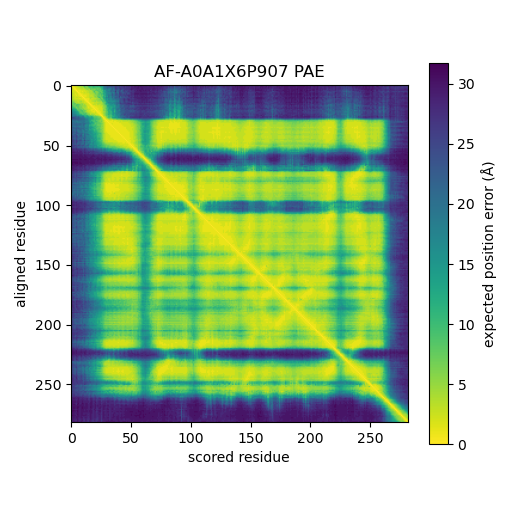08 LEU A O 1
ATOM 1627 N N . MET A 1 209 ? -12.724 -3.933 -4.439 1.00 82.44 209 MET A N 1
ATOM 1628 C CA . MET A 1 209 ? -12.101 -3.990 -5.762 1.00 82.44 209 MET A CA 1
ATOM 1629 C C . MET A 1 209 ? -11.590 -5.413 -6.038 1.00 82.44 209 MET A C 1
ATOM 1631 O O . MET A 1 209 ? -11.143 -6.067 -5.097 1.00 82.44 209 MET A O 1
ATOM 1635 N N . PRO A 1 210 ? -11.580 -5.902 -7.290 1.00 80.38 210 PRO A N 1
ATOM 1636 C CA . PRO A 1 210 ? -11.070 -7.243 -7.593 1.00 80.38 210 PRO A CA 1
ATOM 1637 C C . PRO A 1 210 ? -9.596 -7.429 -7.201 1.00 80.38 210 PRO A C 1
ATOM 1639 O O . PRO A 1 210 ? -9.214 -8.472 -6.681 1.00 80.38 210 PRO A O 1
ATOM 1642 N N . ALA A 1 211 ? -8.785 -6.386 -7.387 1.00 83.25 211 ALA A N 1
ATOM 1643 C CA . ALA A 1 211 ? -7.376 -6.354 -7.010 1.00 83.25 211 ALA A CA 1
ATOM 1644 C C . ALA A 1 211 ? -7.134 -5.406 -5.828 1.00 83.25 211 ALA A C 1
ATOM 1646 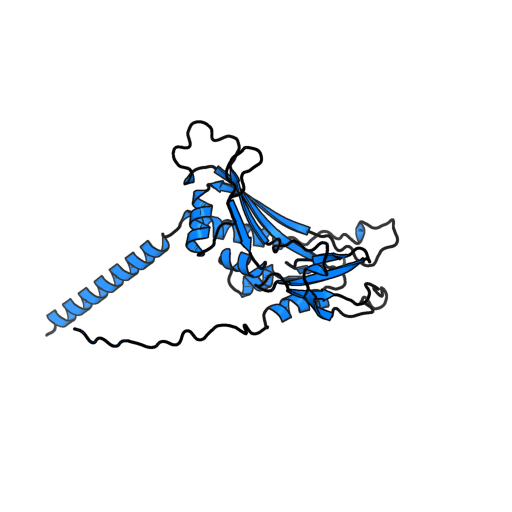O O . ALA A 1 211 ? -7.863 -4.429 -5.634 1.00 83.25 211 ALA A O 1
ATOM 1647 N N . CYS A 1 212 ? -6.075 -5.682 -5.064 1.00 85.44 212 CYS A N 1
ATOM 1648 C CA . CYS A 1 212 ? -5.589 -4.778 -4.028 1.00 85.44 212 CYS A CA 1
ATOM 1649 C C . CYS A 1 212 ? -5.161 -3.441 -4.665 1.00 85.44 212 CYS A C 1
ATOM 1651 O O . CYS A 1 212 ? -4.463 -3.445 -5.679 1.00 85.44 212 CYS A O 1
ATOM 1653 N N . PRO A 1 213 ? -5.521 -2.283 -4.087 1.00 87.38 213 PRO A N 1
ATOM 1654 C CA . PRO A 1 213 ? -5.182 -0.965 -4.630 1.00 87.38 213 PRO A CA 1
ATOM 1655 C C . PRO A 1 213 ? -3.715 -0.560 -4.360 1.00 87.38 213 PRO A C 1
ATOM 1657 O O . PRO A 1 213 ? -3.424 0.615 -4.122 1.00 87.38 213 PRO A O 1
ATOM 1660 N N . ALA A 1 214 ? -2.787 -1.520 -4.374 1.00 93.00 214 ALA A N 1
ATOM 1661 C CA . ALA A 1 214 ? -1.348 -1.309 -4.289 1.00 93.00 214 ALA A CA 1
ATOM 1662 C C . ALA A 1 214 ? -0.741 -1.499 -5.685 1.00 93.00 214 ALA A C 1
ATOM 1664 O O . ALA A 1 214 ? -0.730 -2.609 -6.210 1.00 93.00 214 ALA A O 1
ATOM 1665 N N . SER A 1 215 ? -0.255 -0.425 -6.313 1.00 94.56 215 SER A N 1
ATOM 1666 C CA . SER A 1 215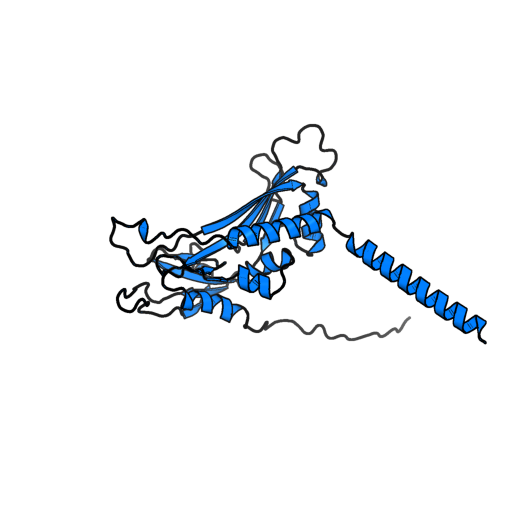 ? 0.209 -0.494 -7.705 1.00 94.56 215 SER A CA 1
ATOM 1667 C C . SER A 1 215 ? 1.299 0.505 -8.069 1.00 94.56 215 SER A C 1
ATOM 1669 O O . SER A 1 215 ? 1.438 1.569 -7.460 1.00 94.56 215 SER A O 1
ATOM 1671 N N . LEU A 1 216 ? 2.037 0.165 -9.126 1.00 95.69 216 LEU A N 1
ATOM 1672 C CA . LEU A 1 216 ? 2.862 1.084 -9.905 1.00 95.69 216 LEU A CA 1
ATOM 1673 C C . LEU A 1 216 ? 2.250 1.222 -11.295 1.00 95.69 216 LEU A C 1
ATOM 1675 O O . LEU A 1 216 ? 2.182 0.249 -12.044 1.00 95.69 216 LEU A O 1
ATOM 1679 N N . ARG A 1 217 ? 1.817 2.428 -11.660 1.00 94.12 217 ARG A N 1
ATOM 1680 C CA . ARG A 1 217 ? 1.199 2.702 -12.959 1.00 94.12 217 ARG A CA 1
ATOM 1681 C C . ARG A 1 217 ? 1.975 3.760 -13.717 1.00 94.12 217 ARG A C 1
ATOM 1683 O O . ARG A 1 217 ? 2.075 4.891 -13.258 1.00 94.12 217 ARG A O 1
ATOM 1690 N N . TRP A 1 218 ? 2.445 3.426 -14.911 1.00 94.25 218 TRP A N 1
ATOM 1691 C CA . TRP A 1 218 ? 3.079 4.365 -15.823 1.00 94.25 218 TRP A CA 1
ATOM 1692 C C . TRP A 1 218 ? 2.185 4.678 -17.021 1.00 94.25 218 TRP A C 1
ATOM 1694 O O . TRP A 1 218 ? 1.608 3.790 -17.659 1.00 94.25 218 TRP A O 1
ATOM 1704 N N . CYS A 1 219 ? 2.062 5.972 -17.303 1.00 90.69 219 CYS A N 1
ATOM 1705 C CA . CYS A 1 219 ? 1.287 6.523 -18.402 1.00 90.69 219 CYS A CA 1
ATOM 1706 C C . CYS A 1 219 ? 2.207 7.361 -19.303 1.00 90.69 219 CYS A C 1
ATOM 1708 O O . CYS A 1 219 ? 2.810 8.315 -18.807 1.00 90.69 219 CYS A O 1
ATOM 1710 N N . PRO A 1 220 ? 2.288 7.085 -20.615 1.00 88.00 220 PRO A N 1
ATOM 1711 C CA . PRO A 1 220 ? 3.141 7.848 -21.522 1.00 88.00 220 PRO A CA 1
ATOM 1712 C C . PRO A 1 220 ? 2.706 9.313 -21.602 1.00 88.00 220 PRO A C 1
ATOM 1714 O O . PRO A 1 220 ? 1.510 9.621 -21.653 1.00 88.00 220 PRO A O 1
ATOM 1717 N N . ALA A 1 221 ? 3.671 10.231 -21.673 1.00 82.31 221 ALA A N 1
ATOM 1718 C CA . ALA A 1 221 ? 3.376 11.638 -21.898 1.00 82.31 221 ALA A CA 1
ATOM 1719 C C . ALA A 1 221 ? 2.801 11.852 -23.313 1.00 82.31 221 ALA A C 1
ATOM 1721 O O . ALA A 1 221 ? 3.154 11.178 -24.286 1.00 82.31 221 ALA A O 1
ATOM 1722 N N . GLY A 1 222 ? 1.886 12.814 -23.454 1.00 65.06 222 GLY A N 1
ATOM 1723 C CA . GLY A 1 222 ? 1.215 13.102 -24.726 1.00 65.06 222 GLY A CA 1
ATOM 1724 C C . GLY A 1 222 ? 2.132 13.633 -25.837 1.00 65.06 222 GLY A C 1
ATOM 1725 O O . GLY A 1 222 ? 1.720 13.608 -26.988 1.00 65.06 222 GLY A O 1
ATOM 1726 N N . VAL A 1 223 ? 3.357 14.064 -25.516 1.00 58.34 223 VAL A N 1
ATOM 1727 C CA . VAL A 1 223 ? 4.171 14.957 -26.368 1.00 58.34 223 VAL A CA 1
ATOM 1728 C C . VAL A 1 223 ? 5.238 14.233 -27.212 1.00 58.34 223 VAL A C 1
ATOM 1730 O O . VAL A 1 223 ? 5.856 14.837 -28.081 1.00 58.34 223 VAL A O 1
ATOM 1733 N N . THR A 1 224 ? 5.461 12.931 -27.037 1.00 51.94 224 THR A N 1
ATOM 1734 C CA . THR A 1 224 ? 6.485 12.201 -27.808 1.00 51.94 224 THR A CA 1
ATOM 1735 C C . THR A 1 224 ? 5.965 11.791 -29.189 1.00 51.94 224 THR A C 1
ATOM 1737 O O . THR A 1 224 ? 5.503 10.672 -29.381 1.00 51.94 224 THR A O 1
ATOM 1740 N N . GLY A 1 225 ? 5.969 12.733 -30.138 1.00 51.78 225 GLY A N 1
ATOM 1741 C CA . GLY A 1 225 ? 5.458 12.525 -31.499 1.00 51.78 225 GLY A CA 1
ATOM 1742 C C . GLY A 1 225 ? 6.499 12.479 -32.620 1.00 51.78 225 GLY A C 1
ATOM 1743 O O . GLY A 1 225 ? 6.128 12.121 -33.727 1.00 51.78 225 GLY A O 1
ATOM 1744 N N . ILE A 1 226 ? 7.766 12.859 -32.399 1.00 51.47 226 ILE A N 1
ATOM 1745 C CA . ILE A 1 226 ? 8.694 13.081 -33.535 1.00 51.47 226 ILE A CA 1
ATOM 1746 C C . ILE A 1 226 ? 10.097 12.462 -33.343 1.00 51.47 226 ILE A C 1
ATOM 1748 O O . ILE A 1 226 ? 10.787 12.231 -34.326 1.00 51.47 226 ILE A O 1
ATOM 1752 N N . LEU A 1 227 ? 10.520 12.115 -32.116 1.00 52.22 227 LEU A N 1
ATOM 1753 C CA . LEU A 1 227 ? 11.906 11.669 -31.841 1.00 52.22 227 LEU A CA 1
ATOM 1754 C C . LEU A 1 227 ? 12.035 10.361 -31.034 1.00 52.22 227 LEU A C 1
ATOM 1756 O O . LEU A 1 227 ? 13.142 9.987 -30.651 1.00 52.22 227 LEU A O 1
ATOM 1760 N N . ALA A 1 228 ? 10.938 9.653 -30.749 1.00 54.12 228 ALA A N 1
ATOM 1761 C CA . ALA A 1 228 ? 10.995 8.401 -29.991 1.00 54.12 228 ALA A CA 1
ATOM 1762 C C . ALA A 1 228 ? 11.425 7.240 -30.904 1.00 54.12 228 ALA A C 1
ATOM 1764 O O . ALA A 1 228 ? 10.597 6.473 -31.381 1.00 54.12 228 ALA A O 1
ATOM 1765 N N . PHE A 1 229 ? 12.728 7.139 -31.173 1.00 57.28 229 PHE A N 1
ATOM 1766 C CA . PHE A 1 229 ? 13.318 6.021 -31.924 1.00 57.28 229 PHE A CA 1
ATOM 1767 C C . PHE A 1 229 ? 13.275 4.701 -31.132 1.00 57.28 229 PHE A C 1
ATOM 1769 O O . PHE A 1 229 ? 13.379 3.624 -31.709 1.00 57.28 229 PHE A O 1
ATOM 1776 N N . ASP A 1 230 ? 13.123 4.792 -29.806 1.00 69.88 230 ASP A N 1
ATOM 1777 C CA . ASP A 1 230 ? 13.113 3.665 -28.882 1.00 69.88 230 ASP A CA 1
ATOM 1778 C C . ASP A 1 230 ? 12.077 3.895 -27.777 1.00 69.88 230 ASP A C 1
ATOM 1780 O O . ASP A 1 230 ? 12.099 4.919 -27.083 1.00 69.88 230 ASP A O 1
ATOM 1784 N N . GLU A 1 231 ? 11.170 2.933 -27.603 1.00 76.06 231 GLU A N 1
ATOM 1785 C CA . GLU A 1 231 ? 10.117 3.020 -26.597 1.00 76.06 231 GLU A CA 1
ATOM 1786 C C . GLU A 1 231 ? 10.668 3.142 -25.174 1.00 76.06 231 GLU A C 1
ATOM 1788 O O . GLU A 1 231 ? 10.000 3.765 -24.344 1.00 76.06 231 GLU A O 1
ATOM 1793 N N . ARG A 1 232 ? 11.861 2.599 -24.880 1.00 80.44 232 ARG A N 1
ATOM 1794 C CA . ARG A 1 232 ? 12.445 2.645 -23.527 1.00 80.44 232 ARG A CA 1
ATOM 1795 C C . ARG A 1 232 ? 12.658 4.079 -23.041 1.00 80.44 232 ARG A C 1
ATOM 1797 O O . ARG A 1 232 ? 12.440 4.372 -21.875 1.00 80.44 232 ARG A O 1
ATOM 1804 N N . HIS A 1 233 ? 12.983 4.997 -23.949 1.00 82.50 233 HIS A N 1
ATOM 1805 C CA . HIS A 1 233 ? 13.243 6.405 -23.624 1.00 82.50 233 HIS A CA 1
ATOM 1806 C C . HIS A 1 233 ? 11.973 7.254 -23.608 1.00 82.50 233 HIS A C 1
ATOM 1808 O O . HIS A 1 233 ? 12.026 8.475 -23.458 1.00 82.50 233 HIS A O 1
ATOM 1814 N N . THR A 1 234 ? 10.806 6.631 -23.779 1.00 86.00 234 THR A N 1
ATOM 1815 C CA . THR A 1 234 ? 9.539 7.351 -23.709 1.00 86.00 234 THR A CA 1
ATOM 1816 C C . THR A 1 234 ? 9.337 7.852 -22.290 1.00 86.00 234 THR A C 1
ATOM 1818 O O . THR A 1 234 ? 9.186 7.058 -21.366 1.00 86.00 234 THR A O 1
ATOM 1821 N N . CYS A 1 235 ? 9.284 9.169 -22.116 1.00 88.06 235 CYS A N 1
ATOM 1822 C CA . CYS A 1 235 ? 8.919 9.779 -20.843 1.00 88.06 235 CYS A CA 1
ATOM 1823 C C . CYS A 1 235 ? 7.421 9.625 -20.565 1.00 88.06 235 CYS A C 1
ATOM 1825 O O . CYS A 1 235 ? 6.570 9.737 -21.456 1.00 88.06 235 CYS A O 1
ATOM 1827 N N . GLY A 1 236 ? 7.084 9.440 -19.297 1.00 90.06 236 GLY A N 1
ATOM 1828 C CA . GLY A 1 236 ? 5.709 9.360 -18.839 1.00 90.06 236 GLY A CA 1
ATOM 1829 C C . GLY A 1 236 ? 5.570 9.680 -17.361 1.00 90.06 236 GLY A C 1
ATOM 1830 O O . GLY A 1 236 ? 6.544 9.934 -16.655 1.00 90.06 236 GLY A O 1
ATOM 1831 N N . LYS A 1 237 ? 4.322 9.694 -16.906 1.00 93.31 237 LYS A N 1
ATOM 1832 C CA . LYS A 1 237 ? 3.971 9.844 -15.500 1.00 93.31 237 LYS A CA 1
ATOM 1833 C C . LYS A 1 237 ? 3.914 8.460 -14.865 1.00 93.31 237 LYS A C 1
ATOM 1835 O O . LYS A 1 237 ? 3.077 7.654 -15.267 1.00 93.31 237 LYS A O 1
ATOM 1840 N N . LEU A 1 238 ? 4.758 8.212 -13.872 1.00 95.44 238 LEU A N 1
ATOM 1841 C CA . LEU A 1 238 ? 4.635 7.074 -12.969 1.00 95.44 238 LEU A CA 1
ATOM 1842 C C . LEU A 1 238 ? 3.878 7.505 -11.713 1.00 95.44 238 LEU A C 1
ATOM 1844 O O . LEU A 1 238 ? 4.210 8.518 -11.099 1.00 95.44 238 LEU A O 1
ATOM 1848 N N . THR A 1 239 ? 2.891 6.707 -11.328 1.00 95.88 239 THR A N 1
ATOM 1849 C CA . THR A 1 239 ? 2.099 6.865 -10.114 1.00 95.88 239 THR A CA 1
ATOM 1850 C C . THR A 1 239 ? 2.230 5.600 -9.277 1.00 95.88 239 THR A C 1
ATOM 1852 O O . THR A 1 239 ? 1.802 4.523 -9.694 1.00 95.88 239 THR A O 1
ATOM 1855 N N . LEU A 1 240 ? 2.809 5.737 -8.088 1.00 96.62 240 LEU A N 1
ATOM 1856 C CA . LEU A 1 240 ? 2.735 4.739 -7.027 1.00 96.62 240 LEU A CA 1
ATOM 1857 C C . LEU A 1 240 ? 1.460 4.976 -6.228 1.00 96.62 240 LEU A C 1
ATOM 1859 O O . LEU A 1 240 ? 1.199 6.106 -5.816 1.00 96.62 240 LEU A O 1
ATOM 1863 N N . THR A 1 241 ? 0.700 3.912 -5.994 1.00 95.25 241 THR A N 1
ATOM 1864 C CA . THR A 1 241 ? -0.562 3.939 -5.250 1.00 95.25 241 THR A CA 1
ATOM 1865 C C . THR A 1 241 ? -0.524 2.916 -4.125 1.00 95.25 241 THR A C 1
ATOM 1867 O O . THR A 1 241 ? -0.142 1.773 -4.359 1.00 95.25 241 THR A O 1
ATOM 1870 N N . LEU A 1 242 ? -0.925 3.320 -2.919 1.00 94.12 242 LEU A N 1
ATOM 1871 C CA . LEU A 1 242 ? -1.083 2.444 -1.759 1.00 94.12 242 LEU A CA 1
ATOM 1872 C C . LEU A 1 242 ? -2.426 2.717 -1.062 1.00 94.12 242 LEU A C 1
ATOM 1874 O O . LEU A 1 242 ? -2.800 3.889 -0.908 1.00 94.12 242 LEU A O 1
ATOM 1878 N N . PRO A 1 243 ? -3.138 1.679 -0.585 1.00 91.88 243 PRO A N 1
ATOM 1879 C CA . PRO A 1 243 ? -4.234 1.891 0.346 1.00 91.88 243 PRO A CA 1
ATOM 1880 C C . PRO A 1 243 ? -3.692 2.438 1.664 1.00 91.88 243 PRO A C 1
ATOM 1882 O O . PRO A 1 243 ? -2.649 2.001 2.149 1.00 91.88 243 PRO A O 1
ATOM 1885 N N . CYS A 1 244 ? -4.398 3.403 2.242 1.00 88.94 244 CYS A N 1
ATOM 1886 C CA . CYS A 1 244 ? -4.025 3.999 3.509 1.00 88.94 244 CYS A CA 1
ATOM 1887 C C . CYS A 1 244 ? -5.282 4.388 4.301 1.00 88.94 244 CYS A C 1
ATOM 1889 O O . CYS A 1 244 ? -6.243 4.964 3.782 1.00 88.94 244 CYS A O 1
ATOM 1891 N N . CYS A 1 245 ? -5.260 4.110 5.598 1.00 86.94 245 CYS A N 1
ATOM 1892 C CA . CYS A 1 245 ? -6.229 4.618 6.553 1.00 86.94 245 CYS A CA 1
ATOM 1893 C C . CYS A 1 245 ? -5.525 5.456 7.618 1.00 86.94 245 CYS A C 1
ATOM 1895 O O . CYS A 1 245 ? -4.386 5.186 8.009 1.00 86.94 245 CYS A O 1
ATOM 1897 N N . VAL A 1 246 ? -6.212 6.502 8.066 1.00 85.81 246 VAL A N 1
ATOM 1898 C CA . VAL A 1 246 ? -5.823 7.282 9.240 1.00 85.81 246 VAL A CA 1
ATOM 1899 C C . VAL A 1 246 ? -6.860 7.017 10.320 1.00 85.81 246 VAL A C 1
ATOM 1901 O O . VAL A 1 246 ? -8.054 7.144 10.063 1.00 85.81 246 VAL A O 1
ATOM 1904 N N . VAL A 1 247 ? -6.394 6.625 11.502 1.00 83.56 247 VAL A N 1
ATOM 1905 C CA . VAL A 1 247 ? -7.227 6.246 12.647 1.00 83.56 247 VAL A CA 1
ATOM 1906 C C . VAL A 1 247 ? -6.823 7.107 13.834 1.00 83.56 247 VAL A C 1
ATOM 1908 O O . VAL A 1 247 ? -5.636 7.224 14.115 1.00 83.56 247 VAL A O 1
ATOM 1911 N N . GLU A 1 248 ? -7.786 7.730 14.512 1.00 78.19 248 GLU A N 1
ATOM 1912 C CA . GLU A 1 248 ? -7.521 8.629 15.651 1.00 78.19 248 GLU A CA 1
ATOM 1913 C C . GLU A 1 248 ? -7.940 8.049 17.007 1.00 78.19 248 GLU A C 1
ATOM 1915 O O . GLU A 1 248 ? -7.304 8.364 18.009 1.00 78.19 248 GLU A O 1
ATOM 1920 N N . LEU A 1 249 ? -8.966 7.190 17.041 1.00 71.31 249 LEU A N 1
ATOM 1921 C CA . LEU A 1 249 ? -9.577 6.693 18.283 1.00 71.31 249 LEU A CA 1
ATOM 1922 C C . LEU A 1 249 ? -9.363 5.182 18.495 1.00 71.31 249 LEU A C 1
ATOM 1924 O O . LEU A 1 249 ? -9.040 4.760 19.597 1.00 71.31 249 LEU A O 1
ATOM 1928 N N . ALA A 1 250 ? -9.424 4.366 17.437 1.00 68.44 250 ALA A N 1
ATOM 1929 C CA . ALA A 1 250 ? -9.174 2.916 17.494 1.00 68.44 250 ALA A CA 1
ATOM 1930 C C . ALA A 1 250 ? -7.712 2.526 17.190 1.00 68.44 250 ALA A C 1
ATOM 1932 O O . ALA A 1 250 ? -7.442 1.471 16.612 1.00 68.44 250 ALA A O 1
ATOM 1933 N N . THR A 1 251 ? -6.751 3.388 17.536 1.00 72.19 251 THR A N 1
ATOM 1934 C CA . THR A 1 251 ? -5.349 3.247 17.115 1.00 72.19 251 THR A CA 1
ATOM 1935 C C . THR A 1 251 ? -4.746 1.896 17.507 1.00 72.19 251 THR A C 1
ATOM 1937 O O . THR A 1 251 ? -4.123 1.246 16.675 1.00 72.19 251 THR A O 1
ATOM 1940 N N . ASN A 1 252 ? -4.933 1.437 18.748 1.00 80.38 252 ASN A N 1
ATOM 1941 C CA . ASN A 1 252 ? -4.334 0.177 19.204 1.00 80.38 252 ASN A CA 1
ATOM 1942 C C . ASN A 1 252 ? -4.925 -1.047 18.491 1.00 80.38 252 ASN A C 1
ATOM 1944 O O . ASN A 1 252 ? -4.175 -1.923 18.070 1.00 80.38 252 ASN A O 1
ATOM 1948 N N . GLU A 1 253 ? -6.246 -1.089 18.323 1.00 81.75 253 GLU A N 1
ATOM 1949 C CA . GLU A 1 253 ? -6.923 -2.236 17.714 1.00 81.75 253 GLU A CA 1
ATOM 1950 C C . GLU A 1 253 ? -6.561 -2.387 16.234 1.00 81.75 253 GLU A C 1
ATOM 1952 O O . GLU A 1 253 ? -6.211 -3.480 15.794 1.00 81.75 253 GLU A O 1
ATOM 1957 N N . VAL A 1 254 ? -6.562 -1.285 15.472 1.00 83.06 254 VAL A N 1
ATOM 1958 C CA . VAL A 1 254 ? -6.228 -1.325 14.037 1.00 83.06 254 VAL A CA 1
ATOM 1959 C C . VAL A 1 254 ? -4.742 -1.609 13.812 1.00 83.06 254 VAL A C 1
ATOM 1961 O O . VAL A 1 254 ? -4.385 -2.295 12.858 1.00 83.06 254 VAL A O 1
ATOM 1964 N N . LEU A 1 255 ? -3.857 -1.134 14.691 1.00 83.38 255 LEU A N 1
ATOM 1965 C CA . LEU A 1 255 ? -2.436 -1.482 14.606 1.00 83.38 255 LEU A CA 1
ATOM 1966 C C . LEU A 1 255 ? -2.186 -2.965 14.892 1.00 83.38 255 LEU A C 1
ATOM 1968 O O . LEU A 1 255 ? -1.426 -3.597 14.157 1.00 83.38 255 LEU A O 1
ATOM 1972 N N . GLY A 1 256 ? -2.899 -3.539 15.866 1.00 82.00 256 GLY A N 1
ATOM 1973 C CA . GLY A 1 256 ? -2.842 -4.972 16.151 1.00 82.00 256 GLY A CA 1
ATOM 1974 C C . GLY A 1 256 ? -3.232 -5.842 14.950 1.00 82.00 256 GLY A C 1
ATOM 1975 O O . GLY A 1 256 ? -2.703 -6.940 14.788 1.00 82.00 256 GLY A O 1
ATOM 1976 N N . LEU A 1 257 ? -4.091 -5.345 14.047 1.00 80.62 257 LEU A N 1
ATOM 1977 C CA . LEU A 1 257 ? -4.442 -6.057 12.814 1.00 80.62 257 LEU A CA 1
ATOM 1978 C C . LEU A 1 257 ? -3.255 -6.245 11.868 1.00 80.62 257 LEU A C 1
ATOM 1980 O O . LEU A 1 257 ? -3.187 -7.277 11.201 1.00 80.62 257 LEU A O 1
ATOM 1984 N N . VAL A 1 258 ? -2.361 -5.259 11.790 1.00 75.12 258 VAL A N 1
ATOM 1985 C CA . VAL A 1 258 ? -1.187 -5.307 10.911 1.00 75.12 258 VAL A CA 1
ATOM 1986 C C . VAL A 1 258 ? -0.066 -6.106 11.552 1.00 75.12 258 VAL A C 1
ATOM 1988 O O . VAL A 1 258 ? 0.545 -6.926 10.876 1.00 75.12 258 VAL A O 1
ATOM 1991 N N . GLU A 1 259 ? 0.156 -5.942 12.855 1.00 70.25 259 GLU A N 1
ATOM 1992 C CA . GLU A 1 259 ? 1.156 -6.713 13.601 1.00 70.25 259 GLU A CA 1
ATOM 1993 C C . GLU A 1 259 ? 0.843 -8.217 13.546 1.00 70.25 259 GLU A C 1
ATOM 1995 O O . GLU A 1 259 ? 1.674 -9.013 13.119 1.00 70.25 259 GLU A O 1
ATOM 2000 N N . ALA A 1 260 ? -0.404 -8.610 13.814 1.00 61.00 260 ALA A N 1
ATOM 2001 C CA . ALA A 1 260 ? -0.809 -10.014 13.791 1.00 61.00 260 ALA A CA 1
ATOM 2002 C C . ALA A 1 260 ? -1.016 -10.596 12.377 1.00 61.00 260 ALA A C 1
ATOM 2004 O O . ALA A 1 260 ? -1.487 -11.725 12.252 1.00 61.00 260 ALA A O 1
ATOM 2005 N N . ALA A 1 261 ? -0.809 -9.820 11.307 1.00 56.97 261 ALA A N 1
ATOM 2006 C CA . ALA A 1 261 ? -0.797 -10.318 9.925 1.00 56.97 261 ALA A CA 1
ATOM 2007 C C . ALA A 1 261 ? 0.626 -10.679 9.454 1.00 56.97 261 ALA A C 1
ATOM 2009 O O . ALA A 1 261 ? 0.772 -11.454 8.512 1.00 56.97 261 ALA A O 1
ATOM 2010 N N . VAL A 1 262 ? 1.659 -10.150 10.122 1.00 51.59 262 VAL A N 1
ATOM 2011 C CA . VAL A 1 262 ? 3.075 -10.445 9.846 1.00 51.59 262 VAL A CA 1
ATOM 2012 C C . VAL A 1 262 ? 3.500 -11.801 10.439 1.00 51.59 262 VAL A C 1
ATOM 2014 O O . VAL A 1 262 ? 4.395 -12.440 9.893 1.00 51.59 262 VAL A O 1
ATOM 2017 N N . ASP A 1 263 ? 2.807 -12.285 11.478 1.00 38.53 263 ASP A N 1
ATOM 2018 C CA . ASP A 1 263 ? 3.141 -13.518 12.219 1.00 38.53 263 ASP A CA 1
ATOM 2019 C C . ASP A 1 263 ? 2.361 -14.783 11.782 1.00 38.53 263 ASP A C 1
ATOM 2021 O O . ASP A 1 263 ? 2.450 -15.831 12.423 1.00 38.53 263 ASP A O 1
ATOM 2025 N N . GLY A 1 264 ? 1.575 -14.726 10.700 1.00 35.00 264 GLY A N 1
ATOM 2026 C CA . GLY A 1 264 ? 0.828 -15.891 10.206 1.00 35.00 264 GLY A CA 1
ATOM 2027 C C . GLY A 1 264 ? 1.716 -16.857 9.401 1.00 35.00 264 GLY A C 1
ATOM 2028 O O . GLY A 1 264 ? 2.378 -16.405 8.464 1.00 35.00 264 GLY A O 1
ATOM 2029 N N . PRO A 1 265 ? 1.734 -18.175 9.691 1.00 30.62 265 PRO A N 1
ATOM 2030 C CA . PRO A 1 265 ? 2.535 -19.127 8.927 1.00 30.62 265 PRO A CA 1
ATOM 2031 C C . PRO A 1 265 ? 2.080 -19.194 7.463 1.00 30.62 265 PRO A C 1
ATOM 2033 O O . PRO A 1 265 ? 0.888 -19.202 7.146 1.00 30.62 265 PRO A O 1
ATOM 2036 N N . VAL A 1 266 ? 3.058 -19.268 6.558 1.00 41.62 266 VAL A N 1
ATOM 2037 C CA . VAL A 1 266 ? 2.854 -19.640 5.154 1.00 41.62 266 VAL A CA 1
ATOM 2038 C C . VAL A 1 266 ? 2.574 -21.142 5.119 1.00 41.62 266 VAL A C 1
ATOM 2040 O O . VAL A 1 266 ? 3.476 -21.944 4.902 1.00 41.62 266 VAL A O 1
ATOM 2043 N N . GLU A 1 267 ? 1.333 -21.550 5.372 1.00 33.22 267 GLU A N 1
ATOM 2044 C CA . GLU A 1 267 ? 0.913 -22.892 4.972 1.00 33.22 267 GLU A CA 1
ATOM 2045 C C . GLU A 1 267 ? 0.742 -22.916 3.451 1.00 33.22 267 GLU A C 1
ATOM 2047 O O . GLU A 1 267 ? -0.062 -22.170 2.888 1.00 33.22 267 GLU A O 1
ATOM 2052 N N . GLY A 1 268 ? 1.540 -23.759 2.789 1.00 36.91 268 GLY A N 1
ATOM 2053 C CA . GLY A 1 268 ? 1.410 -24.045 1.360 1.00 36.91 268 GLY A CA 1
ATOM 2054 C C . GLY A 1 268 ? 2.633 -23.732 0.498 1.00 36.91 268 GLY A C 1
ATOM 2055 O O . GLY A 1 268 ? 2.470 -23.229 -0.611 1.00 36.91 268 GLY A O 1
ATOM 2056 N N . ALA A 1 269 ? 3.849 -24.042 0.952 1.00 28.83 269 ALA A N 1
ATOM 2057 C CA . ALA A 1 269 ? 4.949 -24.306 0.025 1.00 28.83 269 ALA A CA 1
ATOM 2058 C C . ALA A 1 269 ? 5.002 -25.824 -0.224 1.00 28.83 269 ALA A C 1
ATOM 2060 O O . ALA A 1 269 ? 5.189 -26.566 0.740 1.00 28.83 269 ALA A O 1
ATOM 2061 N N . PRO A 1 270 ? 4.817 -26.328 -1.459 1.00 34.16 270 PRO A N 1
ATOM 2062 C CA . PRO A 1 270 ? 5.161 -27.710 -1.744 1.00 34.16 270 PRO A CA 1
ATOM 2063 C C . PRO A 1 270 ? 6.681 -27.852 -1.638 1.00 34.16 270 PRO A C 1
ATOM 2065 O O . PRO A 1 270 ? 7.425 -27.100 -2.272 1.00 34.16 270 PRO A O 1
ATOM 2068 N N . ASP A 1 271 ? 7.119 -28.815 -0.829 1.00 31.81 271 ASP A N 1
ATOM 2069 C CA . ASP A 1 271 ? 8.502 -29.266 -0.741 1.00 31.81 271 ASP A CA 1
ATOM 2070 C C . ASP A 1 271 ? 9.048 -29.542 -2.147 1.00 31.81 271 ASP A C 1
ATOM 2072 O O . ASP A 1 271 ? 8.748 -30.563 -2.770 1.00 31.81 271 ASP A O 1
ATOM 2076 N N . SER A 1 272 ? 9.890 -28.646 -2.664 1.00 35.06 272 SER A N 1
ATOM 2077 C CA . SER A 1 272 ? 10.752 -28.948 -3.803 1.00 35.06 272 SER A CA 1
ATOM 2078 C C . SER A 1 272 ? 11.928 -29.782 -3.302 1.00 35.06 272 SER A C 1
ATOM 2080 O O . SER A 1 272 ? 13.070 -29.337 -3.187 1.00 35.06 272 SER A O 1
ATOM 2082 N N . GLY A 1 273 ? 11.604 -31.033 -2.972 1.00 29.48 273 GLY A N 1
ATOM 2083 C CA . GLY A 1 273 ? 12.560 -32.085 -2.697 1.00 29.48 273 GLY A CA 1
ATOM 2084 C C . GLY A 1 273 ? 13.512 -32.239 -3.876 1.00 29.48 273 GLY A C 1
ATOM 2085 O O . GLY A 1 273 ? 13.138 -32.650 -4.974 1.00 29.48 273 GLY A O 1
ATOM 2086 N N . VAL A 1 274 ? 14.768 -31.905 -3.616 1.00 34.22 274 VAL A N 1
ATOM 2087 C CA . VAL A 1 274 ? 15.927 -32.334 -4.387 1.00 34.22 274 VAL A CA 1
ATOM 2088 C C . VAL A 1 274 ? 15.875 -33.858 -4.529 1.00 34.22 274 VAL A C 1
ATOM 2090 O O . VAL A 1 274 ? 15.929 -34.573 -3.533 1.00 34.22 274 VAL A O 1
ATOM 2093 N N . SER A 1 275 ? 15.834 -34.366 -5.760 1.00 30.67 275 SER A N 1
ATOM 2094 C CA . SER A 1 275 ? 16.284 -35.726 -6.058 1.00 30.67 275 SER A CA 1
ATOM 2095 C C . SER A 1 275 ? 17.138 -35.695 -7.317 1.00 30.67 275 SER A C 1
ATOM 2097 O O . SER A 1 275 ? 16.707 -35.248 -8.381 1.00 30.67 275 SER A O 1
ATOM 2099 N N . GLY A 1 276 ? 18.404 -36.066 -7.144 1.00 29.95 276 GLY A N 1
ATOM 2100 C CA . GLY A 1 276 ? 19.421 -36.033 -8.178 1.00 29.95 276 GLY A CA 1
ATOM 2101 C C . GLY A 1 276 ? 19.358 -37.223 -9.135 1.00 29.95 276 GLY A C 1
ATOM 2102 O O . GLY A 1 276 ? 18.909 -38.307 -8.792 1.00 29.95 276 GLY A O 1
ATOM 2103 N N . VAL A 1 277 ? 19.876 -36.964 -10.336 1.00 33.53 277 VAL A N 1
ATOM 2104 C CA . VAL A 1 277 ? 20.725 -37.831 -11.171 1.00 33.53 277 VAL A CA 1
ATOM 2105 C C . VAL A 1 277 ? 20.439 -39.338 -11.153 1.00 33.53 277 VAL A C 1
ATOM 2107 O O . VAL A 1 277 ? 20.860 -40.035 -10.237 1.00 33.53 277 VAL A O 1
ATOM 2110 N N . VAL A 1 278 ? 20.003 -39.863 -12.305 1.00 33.78 278 VAL A N 1
ATOM 2111 C CA . VAL A 1 278 ? 20.571 -41.101 -12.870 1.00 33.78 278 VAL A CA 1
ATOM 2112 C C . VAL A 1 278 ? 20.798 -40.915 -14.376 1.00 33.78 278 VAL A C 1
ATOM 2114 O O . VAL A 1 278 ? 19.864 -40.708 -15.145 1.00 33.78 278 VAL A O 1
ATOM 2117 N N . ARG A 1 279 ? 22.071 -40.983 -14.791 1.00 38.69 279 ARG A N 1
ATOM 2118 C CA . ARG A 1 279 ? 22.494 -41.314 -16.162 1.00 38.69 279 ARG A CA 1
ATOM 2119 C C . ARG A 1 279 ? 22.269 -42.810 -16.394 1.00 38.69 279 ARG A C 1
ATOM 2121 O O . ARG A 1 279 ? 22.661 -43.607 -15.548 1.00 38.69 279 ARG A O 1
ATOM 2128 N N . GLY A 1 280 ? 21.809 -43.186 -17.581 1.00 28.62 280 GLY A N 1
ATOM 2129 C CA . GLY A 1 280 ? 21.891 -44.554 -18.093 1.00 28.62 280 GLY A CA 1
ATOM 2130 C C . GLY A 1 280 ? 21.411 -44.580 -19.535 1.00 28.62 280 GLY A C 1
ATOM 2131 O O . GLY A 1 280 ? 20.249 -44.287 -19.781 1.00 28.62 280 GLY A O 1
ATOM 2132 N N . GLY A 1 281 ? 22.326 -44.812 -20.474 1.00 32.75 281 GLY A N 1
ATOM 2133 C CA . GLY A 1 281 ? 22.053 -44.731 -21.904 1.00 32.75 281 GLY A CA 1
ATOM 2134 C C . GLY A 1 281 ? 21.451 -45.995 -22.509 1.00 32.75 281 GLY A C 1
ATOM 2135 O O . GLY A 1 281 ? 21.508 -47.068 -21.916 1.00 32.75 281 GLY A O 1
ATOM 2136 N N . GLN A 1 282 ? 20.953 -45.829 -23.728 1.00 34.34 282 GLN A N 1
ATOM 2137 C CA . GLN A 1 282 ? 21.321 -46.581 -24.927 1.00 34.34 282 GLN A CA 1
ATOM 2138 C C . GLN A 1 282 ? 20.995 -45.709 -26.139 1.00 34.34 282 GLN A C 1
ATOM 2140 O O . GLN A 1 282 ? 20.006 -44.947 -26.049 1.00 34.34 282 GLN A O 1
#

Mean predicted aligned error: 12.52 Å

Foldseek 3Di:
DVVVVVVVVVVVVVVVVVVVVVVVVVVPQQPLLLVVLQVVLVVLVVVLPDDDDDPCVVPPDDPDSLDDKDFDKDKDKDKDFQQNVVSLCVVLVFDWDDWDADPVRHTKTKTADQAPLVLSVSSVDDPVVSLCSQKDWDQDPVRWIKMKHQWDWDADPVRKIWTFLGQDPVLFKTKIWTWPDSDADPVVLDGPTATDIDIDTPVVVPPDDSGAFFMKMWDFDPPPDDPCPDRRRGMTMIMTITGMIMTTRCRVRVSVSNVVSVPDDPDDDPPPDDDDDDDDDD

Organism: Porphyra umbilicalis (NCBI:txid2786)

Solvent-accessible surface area (backbone atoms only — not comparable to full-atom values): 16599 Å² total; per-residue (Å²): 115,68,67,61,53,53,54,51,51,52,51,51,52,50,53,50,48,52,51,50,50,49,52,52,57,55,64,59,61,44,61,51,10,51,51,48,28,52,50,53,41,53,52,47,50,57,60,71,65,55,75,77,81,77,53,78,78,71,54,86,83,60,101,60,86,76,65,68,71,54,88,39,72,48,73,50,77,45,80,44,39,43,38,32,52,52,29,34,31,58,76,62,73,55,64,70,53,83,77,46,62,43,100,81,72,46,67,35,47,36,32,75,25,82,38,55,66,58,47,40,46,68,33,69,45,54,68,75,58,37,56,52,64,42,39,40,78,43,81,47,96,89,70,51,47,38,24,43,34,48,40,44,68,51,68,53,97,87,65,46,54,39,35,52,75,44,70,42,95,85,65,53,39,30,35,29,35,33,43,89,48,86,52,60,39,81,88,77,61,39,59,80,39,66,78,42,79,47,78,44,54,42,83,79,40,89,85,63,66,97,61,49,67,17,34,44,36,38,40,66,49,94,78,79,79,86,78,75,89,45,73,46,73,40,49,18,44,34,36,40,36,31,35,27,38,42,35,62,72,59,35,67,64,60,49,49,56,58,59,65,59,74,74,59,81,83,83,83,74,81,81,82,72,86,77,80,86,82,91,82,90,132